Protein AF-A0A4R1R3N2-F1 (afdb_monomer_lite)

Radius of gyration: 17.72 Å; chains: 1; bounding box: 38×40×55 Å

Structure (mmCIF, N/CA/C/O backbone):
data_AF-A0A4R1R3N2-F1
#
_entry.id   AF-A0A4R1R3N2-F1
#
loop_
_atom_site.group_PDB
_atom_site.id
_atom_site.type_symbol
_atom_site.label_atom_id
_atom_site.label_alt_id
_atom_site.label_comp_id
_atom_site.label_asym_id
_atom_site.label_entity_id
_atom_site.label_seq_id
_atom_site.pdbx_PDB_ins_code
_atom_site.Cartn_x
_atom_site.Cartn_y
_atom_site.Cartn_z
_atom_site.occupancy
_atom_site.B_iso_or_equiv
_atom_site.auth_seq_id
_atom_site.auth_comp_id
_atom_site.auth_asym_id
_atom_site.auth_atom_id
_atom_site.pdbx_PDB_model_num
ATOM 1 N N . MET A 1 1 ? -19.702 -20.935 11.448 1.00 34.75 1 MET A N 1
ATOM 2 C CA . MET A 1 1 ? -18.353 -21.229 10.910 1.00 34.75 1 MET A CA 1
ATOM 3 C C . MET A 1 1 ? -17.627 -19.916 10.664 1.00 34.75 1 MET A C 1
ATOM 5 O O . MET A 1 1 ? -18.124 -19.123 9.875 1.00 34.75 1 MET A O 1
ATOM 9 N N . LYS A 1 2 ? -16.495 -19.651 11.333 1.00 41.12 2 LYS A N 1
ATOM 10 C CA . LYS A 1 2 ? -15.592 -18.571 10.901 1.00 41.12 2 LYS A CA 1
ATOM 11 C C . LYS A 1 2 ? -15.016 -19.006 9.553 1.00 41.12 2 LYS A C 1
ATOM 13 O O . LYS A 1 2 ? -14.349 -20.032 9.513 1.00 41.12 2 LYS A O 1
ATOM 18 N N . LYS A 1 3 ? -15.320 -18.297 8.461 1.00 51.56 3 LYS A N 1
ATOM 19 C CA . LYS A 1 3 ? -14.582 -18.491 7.205 1.00 51.56 3 LYS A CA 1
ATOM 20 C C . LYS A 1 3 ? -13.120 -18.181 7.508 1.00 51.56 3 LYS A C 1
ATOM 22 O O . LYS A 1 3 ? -12.823 -17.076 7.964 1.00 51.56 3 LYS A O 1
ATOM 27 N N . GLU A 1 4 ? -12.233 -19.152 7.323 1.00 57.28 4 GLU A N 1
ATOM 28 C CA . GLU A 1 4 ? -10.804 -18.861 7.300 1.00 57.28 4 GLU A CA 1
ATOM 29 C C . GLU A 1 4 ? -10.566 -17.811 6.216 1.00 57.28 4 GLU A C 1
ATOM 31 O O . GLU A 1 4 ? -11.122 -17.899 5.117 1.00 57.28 4 GLU A O 1
ATOM 36 N N . LYS A 1 5 ? -9.829 -16.753 6.562 1.00 67.56 5 LYS A N 1
ATOM 37 C CA . LYS A 1 5 ? -9.511 -15.713 5.590 1.00 67.56 5 LYS A CA 1
ATOM 38 C C . LYS A 1 5 ? -8.612 -16.324 4.524 1.00 67.56 5 LYS A C 1
ATOM 40 O O . LYS A 1 5 ? -7.597 -16.931 4.853 1.00 67.56 5 LYS A O 1
ATOM 45 N N . GLU A 1 6 ? -9.007 -16.151 3.269 1.00 77.31 6 GLU A N 1
ATOM 46 C CA . GLU A 1 6 ? -8.232 -16.572 2.108 1.00 77.31 6 GLU A CA 1
ATOM 47 C C . GLU A 1 6 ? -6.814 -15.990 2.190 1.00 77.31 6 GLU A C 1
ATOM 49 O O . GLU A 1 6 ? -6.638 -14.775 2.328 1.00 77.31 6 GLU A O 1
ATOM 54 N N . ILE A 1 7 ? -5.802 -16.859 2.140 1.00 86.31 7 ILE A N 1
ATOM 55 C CA . ILE A 1 7 ? -4.405 -16.432 2.061 1.00 86.31 7 ILE A CA 1
ATOM 56 C C . ILE A 1 7 ? -4.156 -15.991 0.623 1.00 86.31 7 ILE A C 1
ATOM 58 O O . ILE A 1 7 ? -4.148 -16.812 -0.292 1.00 86.31 7 ILE A O 1
ATOM 62 N N . LEU A 1 8 ? -3.955 -14.691 0.426 1.00 94.75 8 LEU A N 1
ATOM 63 C CA . LEU A 1 8 ? -3.753 -14.139 -0.905 1.00 94.75 8 LEU A CA 1
ATOM 64 C C . LEU A 1 8 ? -2.316 -14.348 -1.388 1.00 94.75 8 LEU A C 1
ATOM 66 O O . LEU A 1 8 ? -1.352 -14.173 -0.639 1.00 94.75 8 LEU A O 1
ATOM 70 N N . THR A 1 9 ? -2.184 -14.677 -2.672 1.00 96.88 9 THR A N 1
ATOM 71 C CA . THR A 1 9 ? -0.910 -14.652 -3.398 1.00 96.88 9 THR A CA 1
ATOM 72 C C . THR A 1 9 ? -0.824 -13.381 -4.249 1.00 96.88 9 THR A C 1
ATOM 74 O O . THR A 1 9 ? -1.864 -12.789 -4.568 1.00 96.88 9 THR A O 1
ATOM 77 N N . PRO A 1 10 ? 0.383 -12.947 -4.658 1.00 97.38 10 PRO A N 1
ATOM 78 C CA . PRO A 1 10 ? 0.527 -11.816 -5.574 1.00 97.38 10 PRO A CA 1
ATOM 79 C C . PRO A 1 10 ? -0.305 -11.976 -6.854 1.00 97.38 10 PRO A C 1
ATOM 81 O O . PRO A 1 10 ? -0.915 -11.019 -7.328 1.00 97.38 10 PRO A O 1
ATOM 84 N N . GLU A 1 11 ? -0.386 -13.193 -7.392 1.00 96.00 11 GLU A N 1
ATOM 85 C CA . GLU A 1 11 ? -1.136 -13.505 -8.606 1.00 96.00 11 GLU A CA 1
ATOM 86 C C . GLU A 1 11 ? -2.640 -13.341 -8.419 1.00 96.00 11 GLU A C 1
ATOM 88 O O . GLU A 1 11 ? -3.281 -12.791 -9.312 1.00 96.00 11 GLU A O 1
ATOM 93 N N . LEU A 1 12 ? -3.196 -13.792 -7.287 1.00 95.81 12 LEU A N 1
ATOM 94 C CA . LEU A 1 12 ? -4.621 -13.635 -6.977 1.00 95.81 12 LEU A CA 1
ATOM 95 C C . LEU A 1 12 ? -5.001 -12.157 -6.868 1.00 95.81 12 LEU A C 1
ATOM 97 O O . LEU A 1 12 ? -6.030 -11.742 -7.407 1.00 95.81 12 LEU A O 1
ATOM 101 N N . ILE A 1 13 ? -4.145 -11.356 -6.224 1.00 96.25 13 ILE A N 1
ATOM 102 C CA . ILE A 1 13 ? -4.367 -9.915 -6.080 1.00 96.25 13 ILE A CA 1
ATOM 103 C C . ILE A 1 13 ? -4.274 -9.229 -7.443 1.00 96.25 13 ILE A C 1
ATOM 105 O O . ILE A 1 13 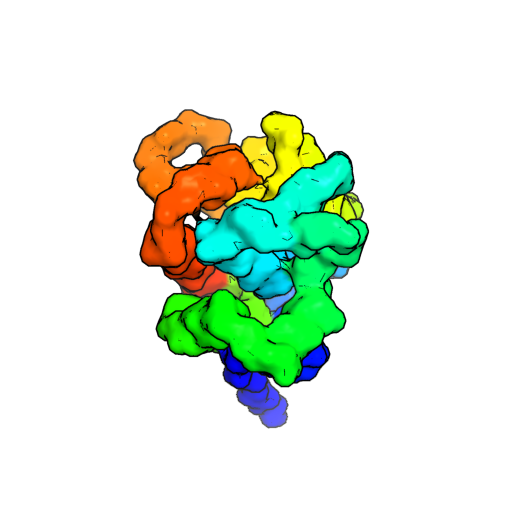? -5.187 -8.497 -7.812 1.00 96.25 13 ILE A O 1
ATOM 109 N N . ILE A 1 14 ? -3.230 -9.496 -8.235 1.00 95.94 14 ILE A N 1
ATOM 110 C CA . ILE A 1 14 ? -3.091 -8.944 -9.595 1.00 95.94 14 ILE A CA 1
ATOM 111 C C . ILE A 1 14 ? -4.289 -9.334 -10.470 1.00 95.94 14 ILE A C 1
ATOM 113 O O . ILE A 1 14 ? -4.825 -8.493 -11.194 1.00 95.94 14 ILE A O 1
ATOM 117 N N . ASP A 1 15 ? -4.771 -10.570 -10.351 1.00 94.38 15 ASP A N 1
ATOM 118 C CA . ASP A 1 15 ? -5.936 -11.061 -11.087 1.00 94.38 15 ASP A CA 1
ATOM 119 C C . ASP A 1 15 ? -7.265 -10.434 -10.637 1.00 94.38 15 ASP A C 1
ATOM 121 O O . ASP A 1 15 ? -8.280 -10.628 -11.305 1.00 94.38 15 ASP A O 1
ATOM 125 N N . GLY A 1 16 ? -7.285 -9.691 -9.525 1.00 92.56 16 GLY A N 1
ATOM 126 C CA . GLY A 1 16 ? -8.521 -9.173 -8.935 1.00 92.56 16 GLY A CA 1
ATOM 127 C C . GLY A 1 16 ? -9.436 -10.288 -8.415 1.00 92.56 16 GLY A C 1
ATOM 128 O O . GLY A 1 16 ? -10.637 -10.084 -8.257 1.00 92.56 16 GLY A O 1
ATOM 129 N N . LYS A 1 17 ? -8.888 -11.485 -8.171 1.00 92.69 17 LYS A N 1
ATOM 130 C CA . LYS A 1 17 ? -9.619 -12.680 -7.728 1.00 92.69 17 LYS A CA 1
ATOM 131 C C . LYS A 1 17 ? -9.607 -12.778 -6.206 1.00 92.69 17 LYS A C 1
ATOM 133 O O . LYS A 1 17 ? -9.077 -13.728 -5.647 1.00 92.69 17 LYS A O 1
ATOM 138 N N . TYR A 1 18 ? -10.152 -11.765 -5.544 1.00 92.38 18 TYR A N 1
ATOM 139 C CA . TYR A 1 18 ? -10.300 -11.721 -4.091 1.00 92.38 18 TYR A CA 1
ATOM 140 C C . TYR A 1 18 ? -11.462 -10.795 -3.711 1.00 92.38 18 TYR A C 1
ATOM 142 O O . TYR A 1 18 ? -11.895 -9.952 -4.497 1.00 92.38 18 TYR A O 1
ATOM 150 N N . SER A 1 19 ? -11.997 -10.947 -2.499 1.00 90.31 19 SER A N 1
ATOM 151 C CA . SER A 1 19 ? -12.952 -9.969 -1.955 1.00 90.31 19 SER A CA 1
ATOM 152 C C . SER A 1 19 ? -12.219 -8.696 -1.541 1.00 90.31 19 SER A C 1
ATOM 154 O O . SER A 1 19 ? -11.136 -8.802 -0.974 1.00 90.31 19 SER A O 1
ATOM 156 N N . SER A 1 20 ? -12.811 -7.512 -1.757 1.00 90.69 20 SER A N 1
ATOM 157 C CA . SER A 1 20 ? -12.169 -6.241 -1.374 1.00 90.69 20 SER A CA 1
ATOM 158 C C . SER A 1 20 ? -11.698 -6.254 0.086 1.00 90.69 20 SER A C 1
ATOM 160 O O . SER A 1 20 ? -12.265 -6.966 0.931 1.00 90.69 20 SER A O 1
ATOM 162 N N . VAL A 1 21 ? -10.645 -5.486 0.377 1.00 93.31 21 VAL A N 1
ATOM 163 C CA . VAL A 1 21 ? -9.994 -5.524 1.691 1.00 93.31 21 VAL A CA 1
ATOM 164 C C . VAL A 1 21 ? -10.962 -5.078 2.784 1.00 93.31 21 VAL A C 1
ATOM 166 O O . VAL A 1 21 ? -11.101 -5.732 3.816 1.00 93.31 21 VAL A O 1
ATOM 169 N N . GLU A 1 22 ? -11.719 -4.024 2.523 1.00 92.62 22 GLU A N 1
ATOM 170 C CA . GLU A 1 22 ? -12.736 -3.466 3.407 1.00 92.62 22 GLU A CA 1
ATOM 171 C C . GLU A 1 22 ? -13.864 -4.474 3.637 1.00 92.62 22 GLU A C 1
ATOM 173 O O . GLU A 1 22 ? -14.201 -4.786 4.779 1.00 92.62 22 GLU A O 1
ATOM 178 N N . LYS A 1 23 ? -14.393 -5.086 2.565 1.00 92.12 23 LYS A N 1
ATOM 179 C CA . LYS A 1 23 ? -15.470 -6.082 2.666 1.00 92.12 23 LYS A CA 1
ATOM 180 C C . LYS A 1 23 ? -15.048 -7.284 3.508 1.00 92.12 23 LYS A C 1
ATOM 182 O O . LYS A 1 23 ? -15.806 -7.734 4.369 1.00 92.12 23 LYS A O 1
ATOM 187 N N . SER A 1 24 ? -13.828 -7.770 3.299 1.00 92.94 24 SER A N 1
ATOM 188 C CA . SER A 1 24 ? -13.237 -8.891 4.042 1.00 92.94 24 SER A CA 1
ATOM 189 C C . SER A 1 24 ? -12.966 -8.575 5.520 1.00 92.94 24 SER A C 1
ATOM 191 O O . SER A 1 24 ? -12.701 -9.483 6.313 1.00 92.94 24 SER A O 1
ATOM 193 N N . ASN A 1 25 ? -13.008 -7.295 5.898 1.00 93.50 25 ASN A N 1
ATOM 194 C CA . ASN A 1 25 ? -12.771 -6.805 7.252 1.00 93.50 25 ASN A CA 1
ATOM 195 C C . ASN A 1 25 ? -13.995 -6.105 7.872 1.00 93.50 25 ASN A C 1
ATOM 197 O O . ASN A 1 25 ? -13.884 -5.598 8.985 1.00 93.50 25 ASN A O 1
ATOM 201 N N . SER A 1 26 ? -15.155 -6.135 7.210 1.00 93.44 26 SER A N 1
ATOM 202 C CA . SER A 1 26 ? -16.391 -5.450 7.624 1.00 93.44 26 SER A CA 1
ATOM 203 C C . SER A 1 26 ? -16.799 -5.715 9.079 1.00 93.44 26 SER A C 1
ATOM 205 O O . SER A 1 26 ? -17.032 -4.764 9.820 1.00 93.44 26 SER A O 1
ATOM 207 N N . ASP A 1 27 ? -16.774 -6.971 9.538 1.00 92.38 27 ASP A N 1
ATOM 208 C CA . ASP A 1 27 ? -17.074 -7.325 10.938 1.00 92.38 27 ASP A CA 1
ATOM 209 C C . ASP A 1 27 ? -16.149 -6.622 11.945 1.00 92.38 27 ASP A C 1
ATOM 211 O O . ASP A 1 27 ? -16.550 -6.269 13.055 1.00 92.38 27 ASP A O 1
ATOM 215 N N . VAL A 1 28 ? -14.871 -6.472 11.588 1.00 92.62 28 VAL A N 1
ATOM 216 C CA . VAL A 1 28 ? -13.869 -5.840 12.451 1.00 92.62 28 VAL A CA 1
ATOM 217 C C . VAL A 1 28 ? -14.022 -4.322 12.406 1.00 92.62 28 VAL A C 1
ATOM 219 O O . VAL A 1 28 ? -14.018 -3.694 13.459 1.00 92.62 28 VAL A O 1
ATOM 222 N N . ILE A 1 29 ? -14.230 -3.751 11.218 1.00 92.75 29 ILE A N 1
ATOM 223 C CA . ILE A 1 29 ? -14.514 -2.323 11.005 1.00 92.75 29 ILE A CA 1
ATOM 224 C C . ILE A 1 29 ? -15.731 -1.891 11.833 1.00 92.75 29 ILE A C 1
ATOM 226 O O . ILE A 1 29 ? -15.671 -0.889 12.543 1.00 92.75 29 ILE A O 1
ATOM 230 N N . GLN A 1 30 ? -16.803 -2.690 11.817 1.00 92.19 30 GLN A N 1
ATOM 231 C CA . GLN A 1 30 ? -18.008 -2.432 12.601 1.00 92.19 30 GLN A CA 1
ATOM 232 C C . GLN A 1 30 ? -17.723 -2.450 14.109 1.00 92.19 30 GLN A C 1
ATOM 234 O O . GLN A 1 30 ? -18.165 -1.555 14.823 1.00 92.19 30 GLN A O 1
ATOM 239 N N . LYS A 1 31 ? -16.954 -3.431 14.605 1.00 91.25 31 LYS A N 1
ATOM 240 C CA . LYS A 1 31 ? -16.573 -3.515 16.030 1.00 91.25 31 LYS A CA 1
ATOM 241 C C . LYS A 1 31 ? -15.703 -2.354 16.498 1.00 91.25 31 LYS A C 1
ATOM 243 O O . LYS A 1 31 ? -15.752 -2.010 17.673 1.00 91.25 31 LYS A O 1
ATOM 248 N N . LEU A 1 32 ? -14.887 -1.804 15.603 1.00 89.06 32 LEU A N 1
ATOM 249 C CA . LEU A 1 32 ? -14.038 -0.647 15.879 1.00 89.06 32 LEU A CA 1
ATOM 250 C C . LEU A 1 32 ? -14.794 0.682 15.765 1.00 89.06 32 LEU A C 1
ATOM 252 O O . LEU A 1 32 ? -14.260 1.712 16.174 1.00 89.06 32 LEU A O 1
ATOM 256 N N . GLU A 1 33 ? -16.028 0.656 15.248 1.00 90.00 33 GLU A N 1
ATOM 257 C CA . GLU A 1 33 ? -16.865 1.836 15.006 1.00 90.00 33 GLU A CA 1
ATOM 258 C C . GLU A 1 33 ? -16.173 2.851 14.082 1.00 90.00 33 GLU A C 1
ATOM 260 O O . GLU A 1 33 ? -16.244 4.060 14.280 1.00 90.00 33 GLU A O 1
ATOM 265 N N . TRP A 1 34 ? -15.482 2.356 13.052 1.00 88.69 34 TRP A N 1
ATOM 266 C CA . TRP A 1 34 ? -14.760 3.183 12.074 1.00 88.69 34 TRP A CA 1
ATOM 267 C C . TRP A 1 34 ? -15.664 3.893 11.051 1.00 88.69 34 TRP A C 1
ATOM 269 O O . TRP A 1 34 ? -15.173 4.601 10.174 1.00 88.69 34 TRP A O 1
ATOM 279 N N . GLY A 1 35 ? -16.983 3.745 11.187 1.00 82.94 35 GLY A N 1
ATOM 280 C CA . GLY A 1 35 ? -17.973 4.354 10.304 1.00 82.94 35 GLY A CA 1
ATOM 281 C C . GLY A 1 35 ? -18.052 3.691 8.926 1.00 82.94 35 GLY A C 1
ATOM 282 O O . GLY A 1 35 ? -17.558 2.585 8.712 1.00 82.94 35 GLY A O 1
ATOM 283 N N . GLU A 1 36 ? -18.717 4.374 7.993 1.00 84.19 36 GLU A N 1
ATOM 284 C CA . GLU A 1 36 ? -18.961 3.885 6.625 1.00 84.19 36 GLU A CA 1
ATOM 285 C C . GLU A 1 36 ? -17.815 4.209 5.654 1.00 84.19 36 GLU A C 1
ATOM 287 O O . GLU A 1 36 ? -17.720 3.623 4.576 1.00 84.19 36 GLU A O 1
ATOM 292 N N . HIS A 1 37 ? -16.927 5.129 6.034 1.00 88.94 37 HIS A N 1
ATOM 293 C CA . HIS A 1 37 ? -15.837 5.602 5.189 1.00 88.94 37 HIS A CA 1
ATOM 294 C C . HIS A 1 37 ? -14.515 4.988 5.647 1.00 88.94 37 HIS A C 1
ATOM 296 O O . HIS A 1 37 ? -13.885 5.434 6.606 1.00 88.94 37 HIS A O 1
ATOM 302 N N . THR A 1 38 ? -14.113 3.934 4.942 1.00 91.38 38 THR A N 1
ATOM 303 C CA . THR A 1 38 ? -12.814 3.277 5.098 1.00 91.38 38 THR A CA 1
ATOM 304 C C . THR A 1 38 ? -12.153 3.126 3.738 1.00 91.38 38 THR A C 1
ATOM 306 O O . THR A 1 38 ? -12.833 3.160 2.712 1.00 91.38 38 THR A O 1
ATOM 309 N N . ASP A 1 39 ? -10.835 2.977 3.729 1.00 91.75 39 ASP A N 1
ATOM 310 C CA . ASP A 1 39 ? -10.071 2.748 2.506 1.00 91.75 39 ASP A CA 1
ATOM 311 C C . ASP A 1 39 ? -8.914 1.774 2.756 1.00 91.75 39 ASP A C 1
ATOM 313 O O . ASP A 1 39 ? -8.515 1.517 3.901 1.00 91.75 39 ASP A O 1
ATOM 317 N N . VAL A 1 40 ? -8.357 1.239 1.672 1.00 92.75 40 VAL A N 1
ATOM 318 C CA . VAL A 1 40 ? -7.105 0.488 1.710 1.00 92.75 40 VAL A CA 1
ATOM 319 C C . VAL A 1 40 ? -5.948 1.450 1.948 1.00 92.75 40 VAL A C 1
ATOM 321 O O . VAL A 1 40 ? -5.758 2.439 1.234 1.00 92.75 40 VAL A O 1
ATOM 324 N N . LEU A 1 41 ? -5.136 1.122 2.946 1.00 91.19 41 LEU A N 1
ATOM 325 C CA . LEU A 1 41 ? -4.003 1.935 3.349 1.00 91.19 41 LEU A CA 1
ATOM 326 C C . LEU A 1 41 ? -2.899 1.936 2.279 1.00 91.19 41 LEU A C 1
ATOM 328 O O . LEU A 1 41 ? -2.513 3.008 1.829 1.00 91.19 41 LEU A O 1
ATOM 332 N N . TYR A 1 42 ? -2.444 0.757 1.840 1.00 93.25 42 TYR A N 1
ATOM 333 C CA . TYR A 1 42 ? -1.457 0.593 0.766 1.00 93.25 42 TYR A CA 1
ATOM 334 C C . TYR A 1 42 ? -2.054 -0.170 -0.421 1.00 93.25 42 TYR A C 1
ATOM 336 O O . TYR A 1 42 ? -2.486 -1.314 -0.272 1.00 93.25 42 TYR A O 1
ATOM 344 N N . SER A 1 43 ? -2.043 0.419 -1.620 1.00 93.56 43 SER A N 1
ATOM 345 C CA . SER A 1 43 ? -2.555 -0.218 -2.846 1.00 93.56 43 SER A CA 1
ATOM 346 C C . SER A 1 43 ? -1.555 -1.208 -3.451 1.00 93.56 43 SER A C 1
ATOM 348 O O . SER A 1 43 ? -0.475 -0.816 -3.892 1.00 93.56 43 SER A O 1
ATOM 350 N N . PHE A 1 44 ? -1.929 -2.488 -3.565 1.00 96.25 44 PHE A N 1
ATOM 351 C CA . PHE A 1 44 ? -1.042 -3.512 -4.132 1.00 96.25 44 PHE A CA 1
ATOM 352 C C . PHE A 1 44 ? -0.639 -3.198 -5.579 1.00 96.25 44 PHE A C 1
ATOM 354 O O . PHE A 1 44 ? 0.528 -3.324 -5.938 1.00 96.25 44 PHE A O 1
ATOM 361 N N . CYS A 1 45 ? -1.580 -2.727 -6.407 1.00 94.81 45 CYS A N 1
ATOM 362 C CA . CYS A 1 45 ? -1.297 -2.385 -7.802 1.00 94.81 45 CYS A CA 1
ATOM 363 C C . CYS A 1 45 ? -0.317 -1.209 -7.928 1.00 94.81 45 CYS A C 1
ATOM 365 O O . CYS A 1 45 ? 0.562 -1.254 -8.789 1.00 94.81 45 CYS A O 1
ATOM 367 N N . ASN A 1 46 ? -0.436 -0.180 -7.078 1.00 93.88 46 ASN A N 1
ATOM 368 C CA . ASN A 1 46 ? 0.507 0.944 -7.086 1.00 93.88 46 ASN A CA 1
ATOM 369 C C . ASN A 1 46 ? 1.893 0.507 -6.616 1.00 93.88 46 ASN A C 1
ATOM 371 O O . ASN A 1 46 ? 2.881 0.884 -7.241 1.00 93.88 46 ASN A O 1
ATOM 375 N N . ILE A 1 47 ? 1.968 -0.328 -5.573 1.00 96.12 47 ILE A N 1
ATOM 376 C CA . ILE A 1 47 ? 3.229 -0.912 -5.109 1.00 96.12 47 ILE A CA 1
ATOM 377 C C . ILE A 1 47 ? 3.881 -1.696 -6.259 1.00 96.12 47 ILE A C 1
ATOM 379 O O . ILE A 1 47 ? 4.965 -1.329 -6.696 1.00 96.12 47 ILE A O 1
ATOM 383 N N . ILE A 1 48 ? 3.203 -2.661 -6.886 1.00 96.94 48 ILE A N 1
ATOM 384 C CA . ILE A 1 48 ? 3.790 -3.404 -8.019 1.00 96.94 48 ILE A CA 1
ATOM 385 C C . ILE A 1 48 ? 4.219 -2.481 -9.171 1.00 96.94 48 ILE A C 1
ATOM 387 O O . ILE A 1 48 ? 5.316 -2.645 -9.706 1.00 96.94 48 ILE A O 1
ATOM 391 N N . ALA A 1 49 ? 3.407 -1.487 -9.538 1.00 95.19 49 ALA A N 1
ATOM 392 C CA . ALA A 1 49 ? 3.761 -0.539 -10.593 1.00 95.19 49 ALA A CA 1
ATOM 393 C C . ALA A 1 49 ? 5.023 0.278 -10.262 1.00 95.19 49 ALA A C 1
ATOM 395 O O . ALA A 1 49 ? 5.845 0.506 -11.151 1.00 95.19 49 ALA A O 1
ATOM 396 N N . LEU A 1 50 ? 5.204 0.687 -9.002 1.00 95.38 50 LEU A N 1
ATOM 397 C CA . LEU A 1 50 ? 6.420 1.360 -8.542 1.00 95.38 50 LEU A CA 1
ATOM 398 C C . LEU A 1 50 ? 7.633 0.439 -8.654 1.00 95.38 50 LEU A C 1
ATOM 400 O O . LEU A 1 50 ? 8.646 0.852 -9.207 1.00 95.38 50 LEU A O 1
ATOM 404 N N . GLY A 1 51 ? 7.521 -0.818 -8.219 1.00 96.44 51 GLY A N 1
ATOM 405 C CA . GLY A 1 51 ? 8.602 -1.796 -8.361 1.00 96.44 51 GLY A CA 1
ATOM 406 C C . GLY A 1 51 ? 9.023 -1.991 -9.819 1.00 96.44 51 GLY A C 1
ATOM 407 O O . GLY A 1 51 ? 10.214 -1.975 -10.124 1.00 96.44 51 GLY A O 1
ATOM 408 N N . LEU A 1 52 ? 8.053 -2.092 -10.735 1.00 96.25 52 LEU A N 1
ATOM 409 C CA . LEU A 1 52 ? 8.307 -2.198 -12.176 1.00 96.25 52 LEU A CA 1
ATOM 410 C C . LEU A 1 52 ? 9.008 -0.951 -12.724 1.00 96.25 52 LEU A C 1
ATOM 412 O O . LEU A 1 52 ? 9.964 -1.066 -13.491 1.00 96.25 52 LEU A O 1
ATOM 416 N N . TYR A 1 53 ? 8.566 0.238 -12.305 1.00 95.06 53 TYR A N 1
ATOM 417 C CA . TYR A 1 53 ? 9.217 1.495 -12.665 1.00 95.06 53 TYR A CA 1
ATOM 418 C C . TYR A 1 53 ? 10.679 1.528 -12.202 1.00 95.06 53 TYR A C 1
ATOM 420 O O . TYR A 1 53 ? 11.546 1.886 -12.993 1.00 95.06 53 TYR A O 1
ATOM 428 N N . ILE A 1 54 ? 10.972 1.115 -10.963 1.00 95.12 54 ILE A N 1
ATOM 429 C CA . ILE A 1 54 ? 12.343 1.089 -10.428 1.00 95.12 54 ILE A CA 1
ATOM 430 C C . ILE A 1 54 ? 13.224 0.079 -11.166 1.00 95.12 54 ILE A C 1
ATOM 432 O O . ILE A 1 54 ? 14.365 0.405 -11.492 1.00 95.12 54 ILE A O 1
ATOM 436 N N . GLN A 1 55 ? 12.704 -1.111 -11.479 1.00 95.12 55 GLN A N 1
ATOM 437 C CA . GLN A 1 55 ? 13.450 -2.139 -12.212 1.00 95.12 55 GLN A CA 1
ATOM 438 C C . GLN A 1 55 ? 13.771 -1.734 -13.655 1.00 95.12 55 GLN A C 1
ATOM 440 O O . GLN A 1 55 ? 14.849 -2.046 -14.155 1.00 95.12 55 GLN A O 1
ATOM 445 N N . GLU A 1 56 ? 12.849 -1.048 -14.337 1.00 93.31 56 GLU A N 1
ATOM 446 C CA . GLU A 1 56 ? 12.969 -0.741 -15.764 1.00 93.31 56 GLU A CA 1
ATOM 447 C C . GLU A 1 56 ? 12.631 0.733 -16.074 1.00 93.31 56 GLU A C 1
ATOM 449 O O . GLU A 1 56 ? 11.779 1.025 -16.918 1.00 93.31 56 GLU A O 1
ATOM 454 N N . LYS A 1 57 ? 13.325 1.696 -15.445 1.00 91.12 57 LYS A N 1
ATOM 455 C CA . LYS A 1 57 ? 13.081 3.155 -15.621 1.00 91.12 57 LYS A CA 1
ATOM 456 C C . LYS A 1 57 ? 13.077 3.632 -17.085 1.00 91.12 57 LYS A C 1
ATOM 458 O O . LYS A 1 57 ? 12.452 4.638 -17.426 1.00 91.12 57 LYS A O 1
ATOM 463 N N . ASN A 1 58 ? 13.758 2.910 -17.974 1.00 91.50 58 ASN A N 1
ATOM 464 C CA . ASN A 1 58 ? 13.797 3.213 -19.408 1.00 91.50 58 ASN A CA 1
ATOM 465 C C . ASN A 1 58 ? 12.529 2.781 -20.156 1.00 91.50 58 ASN A C 1
ATOM 467 O O . ASN A 1 58 ? 12.207 3.358 -21.187 1.00 91.50 58 ASN A O 1
ATOM 471 N N . LYS A 1 59 ? 11.797 1.787 -19.653 1.00 91.94 59 LYS A N 1
ATOM 472 C CA . LYS A 1 59 ? 10.572 1.260 -20.269 1.00 91.94 59 LYS A CA 1
ATOM 473 C C . LYS A 1 59 ? 9.334 2.038 -19.845 1.00 91.94 59 LYS A C 1
ATOM 475 O O . LYS A 1 59 ? 8.372 2.133 -20.605 1.00 91.94 59 LYS A O 1
ATOM 480 N N . TYR A 1 60 ? 9.369 2.618 -18.652 1.00 92.81 60 TYR A N 1
ATOM 481 C CA . TYR A 1 60 ? 8.257 3.356 -18.072 1.00 92.81 60 TYR A CA 1
ATOM 482 C C . TYR A 1 60 ? 8.542 4.858 -18.014 1.00 92.81 60 TYR A C 1
ATOM 484 O O . TYR A 1 60 ? 9.686 5.306 -18.046 1.00 92.81 60 TYR A O 1
ATOM 492 N N . GLU A 1 61 ? 7.484 5.651 -17.940 1.00 91.19 61 GLU A N 1
ATOM 493 C CA . GLU A 1 61 ? 7.546 7.088 -17.698 1.00 91.19 61 GLU A CA 1
ATOM 494 C C . GLU A 1 61 ? 6.467 7.512 -16.706 1.00 91.19 61 GLU A C 1
ATOM 496 O O . GLU A 1 61 ? 5.463 6.823 -16.507 1.00 91.19 61 GLU A O 1
ATOM 501 N N . ILE A 1 62 ? 6.672 8.686 -16.118 1.00 87.12 62 ILE A N 1
ATOM 502 C CA . ILE A 1 62 ? 5.658 9.377 -15.335 1.00 87.12 62 ILE A CA 1
ATOM 503 C C . ILE A 1 62 ? 4.893 10.290 -16.290 1.00 87.12 62 ILE A C 1
ATOM 505 O O . ILE A 1 62 ? 5.458 11.232 -16.845 1.00 87.12 62 ILE A O 1
ATOM 509 N N . GLY A 1 63 ? 3.614 9.991 -16.512 1.00 81.50 63 GLY A N 1
ATOM 510 C CA . GLY A 1 63 ? 2.775 10.774 -17.409 1.00 81.50 63 GLY A CA 1
ATOM 511 C C . GLY A 1 63 ? 2.512 12.200 -16.924 1.00 81.50 63 GLY A C 1
ATOM 512 O O . GLY A 1 63 ? 2.870 12.582 -15.813 1.00 81.50 63 GLY A O 1
ATOM 513 N N . ASN A 1 64 ? 1.842 13.011 -17.748 1.00 78.12 64 ASN A N 1
ATOM 514 C CA . ASN A 1 64 ? 1.417 14.364 -17.344 1.00 78.12 64 ASN A CA 1
ATOM 515 C C . ASN A 1 64 ? 0.387 14.330 -16.207 1.00 78.12 64 ASN A C 1
ATOM 517 O O . ASN A 1 64 ? 0.371 15.215 -15.361 1.00 78.12 64 ASN A O 1
ATOM 521 N N . ASP A 1 65 ? -0.411 13.264 -16.161 1.00 74.50 65 ASP A N 1
ATOM 522 C CA . ASP A 1 65 ? -1.284 12.882 -15.047 1.00 74.50 65 ASP A CA 1
ATOM 523 C C . ASP A 1 65 ? -0.515 12.311 -13.844 1.00 74.50 65 ASP A C 1
ATOM 525 O O . ASP A 1 65 ? -1.122 11.852 -12.880 1.00 74.50 65 ASP A O 1
ATOM 529 N N . LYS A 1 66 ? 0.821 12.338 -13.916 1.00 75.44 66 LYS A N 1
ATOM 530 C CA . LYS A 1 66 ? 1.780 11.911 -12.901 1.00 75.44 66 LYS A CA 1
ATOM 531 C C . LYS A 1 66 ? 1.604 10.469 -12.457 1.00 75.44 66 LYS A C 1
ATOM 533 O O . LYS A 1 66 ? 2.007 10.142 -11.348 1.00 75.44 66 LYS A O 1
ATOM 538 N N . ARG A 1 67 ? 1.069 9.617 -13.336 1.00 83.94 67 ARG A N 1
ATOM 539 C CA . ARG A 1 67 ? 0.927 8.168 -13.148 1.00 83.94 67 ARG A CA 1
ATOM 540 C C . ARG A 1 67 ? 1.993 7.420 -13.938 1.00 83.94 67 ARG A C 1
ATOM 542 O O . ARG A 1 67 ? 2.352 7.830 -15.044 1.00 83.94 67 ARG A O 1
ATOM 549 N N . ILE A 1 68 ? 2.462 6.300 -13.393 1.00 89.44 68 ILE A N 1
ATOM 550 C CA . ILE A 1 68 ? 3.380 5.403 -14.098 1.00 89.44 68 ILE A CA 1
ATOM 551 C C . ILE A 1 68 ? 2.652 4.784 -15.291 1.00 89.44 68 ILE A C 1
ATOM 553 O O . ILE A 1 68 ? 1.562 4.218 -15.153 1.00 89.44 68 ILE A O 1
ATOM 557 N N . ARG A 1 69 ? 3.272 4.865 -16.465 1.00 90.75 69 ARG A N 1
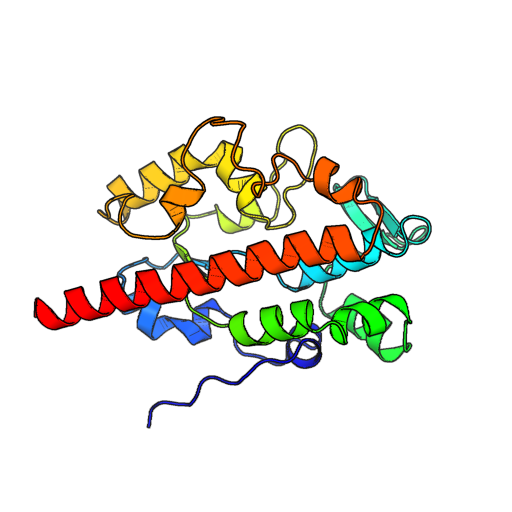ATOM 558 C CA . ARG A 1 69 ? 2.790 4.268 -17.712 1.00 90.75 69 ARG A CA 1
ATOM 559 C C . ARG A 1 69 ? 3.951 3.737 -18.539 1.00 90.75 69 ARG A C 1
ATOM 561 O O . ARG A 1 69 ? 5.100 4.118 -18.334 1.00 90.75 69 ARG A O 1
ATOM 568 N N . LEU A 1 70 ? 3.649 2.846 -19.473 1.00 89.06 70 LEU A N 1
ATOM 569 C CA . LEU A 1 70 ? 4.624 2.371 -20.453 1.00 89.06 70 LEU A CA 1
ATOM 570 C C . LEU A 1 70 ? 4.992 3.517 -21.412 1.00 89.06 70 LEU A C 1
ATOM 572 O O . LEU A 1 70 ? 4.101 4.207 -21.904 1.00 89.06 70 LEU A O 1
ATOM 576 N N . ARG A 1 71 ? 6.279 3.717 -21.715 1.00 87.69 71 ARG A N 1
ATOM 577 C CA . ARG A 1 71 ? 6.700 4.730 -22.698 1.00 87.69 71 ARG A CA 1
ATOM 578 C C . ARG A 1 71 ? 6.066 4.464 -24.057 1.00 87.69 71 ARG A C 1
ATOM 580 O O . ARG A 1 71 ? 5.958 3.323 -24.496 1.00 87.69 71 ARG A O 1
ATOM 587 N N . GLY A 1 72 ? 5.621 5.531 -24.716 1.00 82.81 72 GLY A N 1
ATOM 588 C CA . GLY A 1 72 ? 4.896 5.431 -25.987 1.00 82.81 72 GLY A CA 1
ATOM 589 C C . GLY A 1 72 ? 3.450 4.936 -25.856 1.00 82.81 72 GLY A C 1
ATOM 590 O O . GLY A 1 72 ? 2.760 4.809 -26.864 1.00 82.81 72 GLY A O 1
ATOM 591 N N . ASN A 1 73 ? 2.951 4.699 -24.637 1.00 81.50 73 ASN A N 1
ATOM 592 C CA . ASN A 1 73 ? 1.571 4.305 -24.379 1.00 81.50 73 ASN A CA 1
ATOM 593 C C . ASN A 1 73 ? 0.963 5.155 -23.250 1.00 81.50 73 ASN A C 1
ATOM 595 O O . ASN A 1 73 ? 1.580 5.422 -22.226 1.00 81.50 73 ASN A O 1
ATOM 599 N N . ARG A 1 74 ? -0.292 5.583 -23.413 1.00 76.69 74 ARG A N 1
ATOM 600 C CA . ARG A 1 74 ? -0.997 6.380 -22.394 1.00 76.69 74 ARG A CA 1
ATOM 601 C C . ARG A 1 74 ? -1.634 5.534 -21.282 1.00 76.69 74 ARG A C 1
ATOM 603 O O . ARG A 1 74 ? -2.174 6.100 -20.339 1.00 76.69 74 ARG A O 1
ATOM 610 N N . LYS A 1 75 ? -1.594 4.201 -21.378 1.00 82.19 75 LYS A N 1
ATOM 611 C CA . LYS A 1 75 ? -2.208 3.286 -20.402 1.00 82.19 75 LYS A CA 1
ATOM 612 C C . LYS A 1 75 ? -1.482 3.303 -19.050 1.00 82.19 75 LYS A C 1
ATOM 614 O O . LYS A 1 75 ? -0.279 3.063 -18.981 1.00 82.19 75 LYS A O 1
ATOM 619 N N . TRP A 1 76 ? -2.241 3.505 -17.974 1.00 86.88 76 TRP A N 1
ATOM 620 C CA . TRP A 1 76 ? -1.743 3.485 -16.594 1.00 86.88 76 TRP A CA 1
ATOM 621 C C . TRP A 1 76 ? -1.310 2.093 -16.151 1.00 86.88 76 TRP A C 1
ATOM 623 O O . TRP A 1 76 ? -2.088 1.147 -16.239 1.00 86.88 76 TRP A O 1
ATOM 633 N N . LEU A 1 77 ? -0.102 1.962 -15.614 1.00 90.75 77 LEU A N 1
ATOM 634 C CA . LEU A 1 77 ? 0.457 0.664 -15.248 1.00 90.75 77 LEU A CA 1
ATOM 635 C C . LEU A 1 77 ? -0.277 0.012 -14.068 1.00 90.75 77 LEU A C 1
ATOM 637 O O . LEU A 1 77 ? -0.564 -1.180 -14.117 1.00 90.75 77 LEU A O 1
ATOM 641 N N . ALA A 1 78 ? -0.620 0.799 -13.043 1.00 91.25 78 ALA A N 1
ATOM 642 C CA . ALA A 1 78 ? -1.207 0.342 -11.780 1.00 91.25 78 ALA A CA 1
ATOM 643 C C . ALA A 1 78 ? -2.698 -0.039 -11.892 1.00 91.25 78 ALA A C 1
ATOM 645 O O . ALA A 1 78 ? -3.547 0.452 -11.153 1.00 91.25 78 ALA A O 1
ATOM 646 N N . THR A 1 79 ? -3.038 -0.912 -12.837 1.00 91.88 79 THR A N 1
ATOM 647 C CA . THR A 1 79 ? -4.382 -1.478 -12.993 1.00 91.88 79 THR A CA 1
ATOM 648 C C . THR A 1 79 ? -4.288 -2.993 -13.074 1.00 91.88 79 THR A C 1
ATOM 650 O O . THR A 1 79 ? -3.349 -3.515 -13.676 1.00 91.88 79 THR A O 1
ATOM 653 N N . HIS A 1 80 ? -5.286 -3.700 -12.535 1.00 94.06 80 HIS A N 1
ATOM 654 C CA . HIS A 1 80 ? -5.372 -5.160 -12.647 1.00 94.06 80 HIS A CA 1
ATOM 655 C C . HIS A 1 80 ? -5.179 -5.626 -14.091 1.00 94.06 80 HIS A C 1
ATOM 657 O O . HIS A 1 80 ? -4.323 -6.460 -14.353 1.00 94.06 80 HIS A O 1
ATOM 663 N N . LYS A 1 81 ? -5.885 -5.005 -15.045 1.00 93.50 81 LYS A N 1
ATOM 664 C CA . LYS A 1 81 ? -5.786 -5.337 -16.472 1.00 93.50 81 LYS A CA 1
ATOM 665 C C . LYS A 1 81 ? -4.347 -5.295 -16.995 1.00 93.50 81 LYS A C 1
ATOM 667 O O . LYS A 1 81 ? -3.892 -6.258 -17.601 1.00 93.50 81 LYS A O 1
ATOM 672 N N . ASN A 1 82 ? -3.628 -4.195 -16.775 1.00 93.06 82 ASN A N 1
ATOM 673 C CA . ASN A 1 82 ? -2.297 -4.038 -17.364 1.00 93.06 82 ASN A CA 1
ATOM 674 C C . ASN A 1 82 ? -1.240 -4.890 -16.641 1.00 93.06 82 ASN A C 1
ATOM 676 O O . ASN A 1 82 ? -0.342 -5.419 -17.290 1.00 93.06 82 ASN A O 1
ATOM 680 N N . LEU A 1 83 ? -1.367 -5.093 -15.324 1.00 94.94 83 LEU A N 1
ATOM 681 C CA . LEU A 1 83 ? -0.499 -6.019 -14.588 1.00 94.94 83 LEU A CA 1
ATOM 682 C C . LEU A 1 83 ? -0.758 -7.485 -14.983 1.00 94.94 83 LEU A C 1
ATOM 684 O O . LEU A 1 83 ? 0.186 -8.262 -15.114 1.00 94.94 83 LEU A O 1
ATOM 688 N N . GLN A 1 84 ? -2.016 -7.860 -15.235 1.00 94.62 84 GLN A N 1
ATOM 689 C CA . GLN A 1 84 ? -2.377 -9.172 -15.780 1.00 94.62 84 GLN A CA 1
ATOM 690 C C . GLN A 1 84 ? -1.782 -9.385 -17.171 1.00 94.62 84 GLN A C 1
ATOM 692 O O . GLN A 1 84 ? -1.210 -10.442 -17.412 1.00 94.62 84 GLN A O 1
ATOM 697 N N . GLU A 1 85 ? -1.874 -8.393 -18.065 1.00 92.94 85 GLU A N 1
ATOM 698 C CA . GLU A 1 85 ? -1.254 -8.453 -19.396 1.00 92.94 85 GLU A CA 1
ATOM 699 C C . GLU A 1 85 ? 0.255 -8.736 -19.277 1.00 92.94 85 GLU A C 1
ATOM 701 O O . GLU A 1 85 ? 0.738 -9.698 -19.870 1.00 92.94 85 GLU A O 1
ATOM 706 N N . LEU A 1 86 ? 0.992 -7.986 -18.447 1.00 92.06 86 LEU A N 1
ATOM 707 C CA . LEU A 1 86 ? 2.427 -8.230 -18.224 1.00 92.06 86 LEU A CA 1
ATOM 708 C C . LEU A 1 86 ? 2.715 -9.643 -17.699 1.00 92.06 86 LEU A C 1
ATOM 710 O O . LEU A 1 86 ? 3.653 -10.294 -18.163 1.00 92.06 86 LEU A O 1
ATOM 714 N N . LYS A 1 87 ? 1.893 -10.142 -16.768 1.00 93.12 87 LYS A N 1
ATOM 715 C CA . LYS A 1 87 ? 2.010 -11.511 -16.254 1.00 93.12 87 LYS A CA 1
ATOM 716 C C . LYS A 1 87 ? 1.784 -12.550 -17.359 1.00 93.12 87 LYS A C 1
ATOM 718 O O . LYS A 1 87 ? 2.562 -13.490 -17.472 1.00 93.12 87 LYS A O 1
ATOM 723 N N . LEU A 1 88 ? 0.747 -12.378 -18.181 1.00 91.50 88 LEU A N 1
ATOM 724 C CA . LEU A 1 88 ? 0.401 -13.290 -19.280 1.00 91.50 88 LEU A CA 1
ATOM 725 C C . LEU A 1 88 ? 1.495 -13.349 -20.352 1.00 91.50 88 LEU A C 1
ATOM 727 O O . LEU A 1 88 ? 1.775 -14.421 -20.882 1.00 91.50 88 LEU A O 1
ATOM 731 N N . TYR A 1 89 ? 2.147 -12.220 -20.632 1.00 91.44 89 TYR A N 1
ATOM 732 C CA . TYR A 1 89 ? 3.282 -12.157 -21.555 1.00 91.44 89 TYR A CA 1
ATOM 733 C C . TYR A 1 89 ? 4.607 -12.643 -20.947 1.00 91.44 89 TYR A C 1
ATOM 735 O O . TYR A 1 89 ? 5.642 -12.546 -21.605 1.00 91.44 89 TYR A O 1
ATOM 743 N N . ASN A 1 90 ? 4.594 -13.197 -19.727 1.00 86.69 90 ASN A N 1
ATOM 744 C CA . ASN A 1 90 ? 5.785 -13.652 -19.004 1.00 86.69 90 ASN A CA 1
ATOM 745 C C . ASN A 1 90 ? 6.871 -12.571 -18.910 1.00 86.69 90 ASN A C 1
ATOM 747 O O . ASN A 1 90 ? 8.065 -12.852 -19.061 1.00 86.69 90 ASN A O 1
ATOM 751 N N . ASP A 1 91 ? 6.458 -11.326 -18.667 1.00 93.19 91 ASP A N 1
ATOM 752 C CA . ASP A 1 91 ? 7.391 -10.231 -18.464 1.00 93.19 91 ASP A CA 1
ATOM 753 C C . ASP A 1 91 ? 8.339 -10.553 -17.291 1.00 93.19 91 ASP A C 1
ATOM 755 O O . ASP A 1 91 ? 7.924 -10.970 -16.205 1.00 93.19 91 ASP A O 1
ATOM 759 N N . LYS A 1 92 ? 9.650 -10.424 -17.522 1.00 94.38 92 LYS A N 1
ATOM 760 C CA . LYS A 1 92 ? 10.654 -10.834 -16.532 1.00 94.38 92 LYS A CA 1
ATOM 761 C C . LYS A 1 92 ? 10.611 -9.959 -15.280 1.00 94.38 92 LYS A C 1
ATOM 763 O O . LYS A 1 92 ? 10.806 -10.486 -14.188 1.00 94.38 92 LYS A O 1
ATOM 768 N N . ALA A 1 93 ? 10.343 -8.662 -15.425 1.00 94.19 93 ALA A N 1
ATOM 769 C CA . ALA A 1 93 ? 10.344 -7.711 -14.320 1.00 94.19 93 ALA A CA 1
ATOM 770 C C . ALA A 1 93 ? 9.192 -8.008 -13.350 1.00 94.19 93 ALA A C 1
ATOM 772 O O . ALA A 1 93 ? 9.408 -8.177 -12.146 1.00 94.19 93 ALA A O 1
ATOM 773 N N . ILE A 1 94 ? 7.976 -8.213 -13.878 1.00 95.06 94 ILE A N 1
ATOM 774 C CA . ILE A 1 94 ? 6.834 -8.570 -13.023 1.00 95.06 94 ILE A CA 1
ATOM 775 C C . ILE A 1 94 ? 7.044 -9.925 -12.351 1.00 95.06 94 ILE A C 1
ATOM 777 O O . ILE A 1 94 ? 6.736 -10.053 -11.170 1.00 95.06 94 ILE A O 1
ATOM 781 N N . LYS A 1 95 ? 7.630 -10.906 -13.055 1.00 95.94 95 LYS A N 1
ATOM 782 C CA . LYS A 1 95 ? 7.935 -12.219 -12.482 1.00 95.94 95 LYS A CA 1
ATOM 783 C C . LYS A 1 95 ? 8.902 -12.110 -11.302 1.00 95.94 95 LYS A C 1
ATOM 785 O O . LYS A 1 95 ? 8.615 -12.638 -10.236 1.00 95.94 95 LYS A O 1
ATOM 790 N N . VAL A 1 96 ? 10.001 -11.370 -11.462 1.00 96.44 96 VAL A N 1
ATOM 791 C CA . VAL A 1 96 ? 10.973 -11.131 -10.383 1.00 96.44 96 VAL A CA 1
ATOM 792 C C . VAL A 1 96 ? 10.309 -10.474 -9.167 1.00 96.44 96 VAL A C 1
ATOM 794 O O . VAL A 1 96 ? 10.593 -10.867 -8.036 1.00 96.44 96 VAL A O 1
ATOM 797 N N . LEU A 1 97 ? 9.405 -9.509 -9.374 1.00 96.31 97 LEU A N 1
ATOM 798 C CA . LEU A 1 97 ? 8.669 -8.878 -8.272 1.00 96.31 97 LEU A CA 1
ATOM 799 C C . LEU A 1 97 ? 7.746 -9.860 -7.558 1.00 96.31 97 LEU A C 1
ATOM 801 O O . LEU A 1 97 ? 7.851 -10.001 -6.346 1.00 96.31 97 LEU A O 1
ATOM 805 N N . ILE A 1 98 ? 6.849 -10.539 -8.277 1.00 96.25 98 ILE A N 1
ATOM 806 C CA . ILE A 1 98 ? 5.871 -11.436 -7.641 1.00 96.25 98 ILE A CA 1
ATOM 807 C C . ILE A 1 98 ? 6.539 -12.658 -7.002 1.00 96.25 98 ILE A C 1
ATOM 809 O O . ILE A 1 98 ? 6.028 -13.182 -6.014 1.00 96.25 98 ILE A O 1
ATOM 813 N N . ASP A 1 99 ? 7.703 -13.076 -7.511 1.00 96.69 99 ASP A N 1
ATOM 814 C CA . ASP A 1 99 ? 8.477 -14.167 -6.930 1.00 96.69 99 ASP A CA 1
ATOM 815 C C . ASP A 1 99 ? 9.262 -13.760 -5.676 1.00 96.69 99 ASP A C 1
ATOM 817 O O . ASP A 1 99 ? 9.610 -14.644 -4.883 1.00 96.69 99 ASP A O 1
ATOM 821 N N . SER A 1 100 ? 9.480 -12.458 -5.452 1.00 97.69 100 SER A N 1
ATOM 822 C CA . SER A 1 100 ? 10.144 -11.934 -4.258 1.00 97.69 100 SER A CA 1
ATOM 823 C C . SER A 1 100 ? 9.406 -12.330 -2.983 1.00 97.69 100 SER A C 1
ATOM 825 O O . SER A 1 100 ? 8.188 -12.169 -2.852 1.00 97.69 100 SER A O 1
ATOM 827 N N . GLN A 1 101 ? 10.172 -12.796 -1.997 1.00 98.00 101 GLN A N 1
ATOM 828 C CA . GLN A 1 101 ? 9.645 -13.188 -0.694 1.00 98.00 101 GLN A CA 1
ATOM 829 C C . GLN A 1 101 ? 8.911 -12.032 0.002 1.00 98.00 101 GLN A C 1
ATOM 831 O O . GLN A 1 101 ? 7.847 -12.245 0.576 1.00 98.00 101 GLN A O 1
ATOM 836 N N . ILE A 1 102 ? 9.419 -10.802 -0.119 1.00 98.25 102 ILE A N 1
ATOM 837 C CA . ILE A 1 102 ? 8.815 -9.616 0.508 1.00 98.25 102 ILE A CA 1
ATOM 838 C C . ILE A 1 102 ? 7.459 -9.279 -0.133 1.00 98.25 102 ILE A C 1
ATOM 840 O O . ILE A 1 102 ? 6.504 -8.961 0.573 1.00 98.25 102 ILE A O 1
ATOM 844 N N . ILE A 1 103 ? 7.325 -9.410 -1.459 1.00 98.44 103 ILE A N 1
ATOM 845 C CA . ILE A 1 103 ? 6.039 -9.203 -2.149 1.00 98.44 103 ILE A CA 1
ATOM 846 C C . ILE A 1 103 ? 5.039 -10.306 -1.784 1.00 98.44 103 ILE A C 1
ATOM 848 O O . ILE A 1 103 ? 3.860 -10.022 -1.559 1.00 98.44 103 ILE A O 1
ATOM 852 N N . LYS A 1 104 ? 5.498 -11.557 -1.659 1.00 98.38 104 LYS A N 1
ATOM 853 C CA . LYS A 1 104 ? 4.676 -12.678 -1.172 1.00 98.38 104 LYS A CA 1
ATOM 854 C C . LYS A 1 104 ? 4.200 -12.450 0.262 1.00 98.38 104 LYS A C 1
ATOM 856 O O . LYS A 1 104 ? 3.054 -12.753 0.578 1.00 98.38 104 LYS A O 1
ATOM 861 N N . GLU A 1 105 ? 5.046 -11.907 1.130 1.00 98.31 105 GLU A N 1
ATOM 862 C CA . GLU A 1 105 ? 4.671 -11.540 2.499 1.00 98.31 105 GLU A CA 1
ATOM 863 C C . GLU A 1 105 ? 3.661 -10.398 2.532 1.00 98.31 105 GLU A C 1
ATOM 865 O O . GLU A 1 105 ? 2.658 -10.506 3.237 1.00 98.31 105 GLU A O 1
ATOM 870 N N . PHE A 1 106 ? 3.857 -9.362 1.712 1.00 98.31 106 PHE A N 1
ATOM 871 C CA . PHE A 1 106 ? 2.877 -8.291 1.567 1.00 98.31 106 PHE A CA 1
ATOM 872 C C . PHE A 1 106 ? 1.522 -8.827 1.094 1.00 98.31 106 PHE A C 1
ATOM 874 O O . PHE A 1 106 ? 0.501 -8.508 1.699 1.00 98.31 106 PHE A O 1
ATOM 881 N N . ALA A 1 107 ? 1.499 -9.710 0.091 1.00 98.00 107 ALA A N 1
ATOM 882 C CA . ALA A 1 107 ? 0.268 -10.330 -0.395 1.00 98.00 107 ALA A CA 1
ATOM 883 C C . ALA A 1 107 ? -0.479 -11.097 0.710 1.00 98.00 107 ALA A C 1
ATOM 885 O O . ALA A 1 107 ? -1.681 -10.899 0.886 1.00 98.00 107 ALA A O 1
ATOM 886 N N . LYS A 1 108 ? 0.233 -11.895 1.521 1.00 97.25 108 LYS A N 1
ATOM 887 C CA . LYS A 1 108 ? -0.364 -12.671 2.626 1.00 97.25 108 LYS A CA 1
ATOM 888 C C . LYS A 1 108 ? -1.108 -11.799 3.636 1.00 97.25 108 LYS A C 1
ATOM 890 O O . LYS A 1 108 ? -2.123 -12.230 4.179 1.00 97.25 108 LYS A O 1
ATOM 895 N N . ILE A 1 109 ? -0.609 -10.591 3.901 1.00 96.62 109 ILE A N 1
ATOM 896 C CA . ILE A 1 109 ? -1.200 -9.675 4.886 1.00 96.62 109 ILE A CA 1
ATOM 897 C C . ILE A 1 109 ? -2.049 -8.565 4.257 1.00 96.62 109 ILE A C 1
ATOM 899 O O . ILE A 1 109 ? -2.675 -7.792 4.983 1.00 96.62 109 ILE A O 1
ATOM 903 N N . TYR A 1 110 ? -2.108 -8.489 2.927 1.00 97.00 110 TYR A N 1
ATOM 904 C CA . TYR A 1 110 ? -2.781 -7.420 2.191 1.00 97.00 110 TYR A CA 1
ATOM 905 C C . TYR A 1 110 ? -4.254 -7.263 2.592 1.00 97.00 110 TYR A C 1
ATOM 907 O O . TYR A 1 110 ? -4.748 -6.143 2.710 1.00 97.00 110 TYR A O 1
ATOM 915 N N . ASN A 1 111 ? -4.931 -8.386 2.865 1.00 95.31 111 ASN A N 1
ATOM 916 C CA . ASN A 1 111 ? -6.350 -8.435 3.222 1.00 95.31 111 ASN A CA 1
ATOM 917 C C . ASN A 1 111 ? -6.629 -8.409 4.745 1.00 95.31 111 ASN A C 1
ATOM 919 O O . ASN A 1 111 ? -7.680 -8.839 5.238 1.00 95.31 111 ASN A O 1
ATOM 923 N N . THR A 1 112 ? -5.660 -7.963 5.541 1.00 95.25 112 THR A N 1
ATOM 924 C CA . THR A 1 112 ? -5.812 -7.841 6.996 1.00 95.25 112 THR A CA 1
ATOM 925 C C . THR A 1 112 ? -6.296 -6.450 7.402 1.00 95.25 112 THR A C 1
ATOM 927 O O . THR A 1 112 ? -6.109 -5.482 6.670 1.00 95.25 112 THR A O 1
ATOM 930 N N . ILE A 1 113 ? 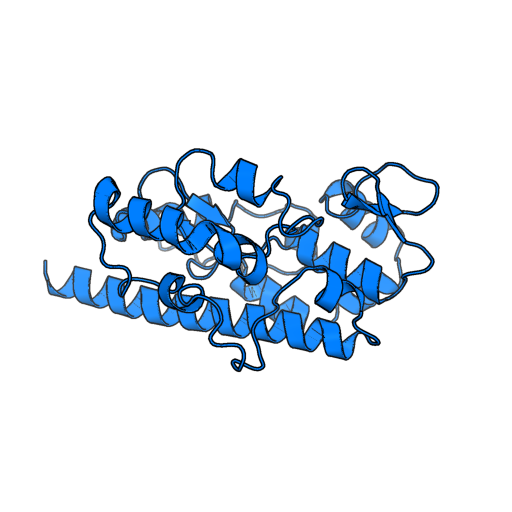-6.906 -6.342 8.589 1.00 93.44 113 ILE A N 1
ATOM 931 C CA . ILE A 1 113 ? -7.423 -5.067 9.115 1.00 93.44 113 ILE A CA 1
ATOM 932 C C . ILE A 1 113 ? -6.320 -4.011 9.273 1.00 93.44 113 ILE A C 1
ATOM 934 O O . ILE A 1 113 ? -6.586 -2.822 9.153 1.00 93.44 113 ILE A O 1
ATOM 938 N N . GLY A 1 114 ? -5.067 -4.429 9.472 1.00 93.12 114 GLY A N 1
ATOM 939 C CA . GLY A 1 114 ? -3.922 -3.528 9.521 1.00 93.12 114 GLY A CA 1
ATOM 940 C C . GLY A 1 114 ? -3.720 -2.728 8.231 1.00 93.12 114 GLY A C 1
ATOM 941 O O . GLY A 1 114 ? -3.150 -1.646 8.298 1.00 93.12 114 GLY A O 1
ATOM 942 N N . ASN A 1 115 ? -4.230 -3.199 7.088 1.00 94.50 115 ASN A N 1
ATOM 943 C CA . ASN A 1 115 ? -4.193 -2.482 5.810 1.00 94.50 115 ASN A CA 1
ATOM 944 C C . ASN A 1 115 ? -5.494 -1.711 5.506 1.00 94.50 115 ASN A C 1
ATOM 946 O O . ASN A 1 115 ? -5.715 -1.300 4.370 1.00 94.50 115 ASN A O 1
ATOM 950 N N . VAL A 1 116 ? -6.363 -1.523 6.502 1.00 92.81 116 VAL A N 1
ATOM 951 C CA . VAL A 1 116 ? -7.574 -0.698 6.413 1.00 92.81 116 VAL A CA 1
ATOM 952 C C . VAL A 1 116 ? -7.427 0.502 7.338 1.00 92.81 116 VAL A C 1
ATOM 954 O O . VAL A 1 116 ? -6.809 0.419 8.406 1.00 92.81 116 VAL A O 1
ATOM 957 N N . ILE A 1 117 ? -7.992 1.628 6.921 1.00 90.06 117 ILE A N 1
ATOM 958 C CA . ILE A 1 117 ? -7.978 2.884 7.661 1.00 90.06 117 ILE A CA 1
ATOM 959 C C . ILE A 1 117 ? -9.378 3.519 7.623 1.00 90.06 117 ILE A C 1
ATOM 961 O O . ILE A 1 117 ? -9.994 3.510 6.554 1.00 90.06 117 ILE A O 1
ATOM 965 N N . PRO A 1 118 ? -9.919 4.032 8.748 1.00 90.06 118 PRO A N 1
ATOM 966 C CA . PRO A 1 118 ? -11.018 4.993 8.672 1.00 90.06 118 PRO A CA 1
ATOM 967 C C . PRO A 1 118 ? -10.522 6.233 7.932 1.00 90.06 118 PRO A C 1
ATOM 969 O O . PRO A 1 118 ? -9.369 6.609 8.082 1.00 90.06 118 PRO A O 1
ATOM 972 N N . ILE A 1 119 ? -11.360 6.850 7.112 1.00 89.19 119 ILE A N 1
ATOM 973 C CA . ILE A 1 119 ? -10.972 8.055 6.378 1.00 89.19 119 ILE A CA 1
ATOM 974 C C . ILE A 1 119 ? -12.175 8.978 6.240 1.00 89.19 119 ILE A C 1
ATOM 976 O O . ILE A 1 119 ? -13.313 8.515 6.184 1.00 89.19 119 ILE A O 1
ATOM 980 N N . TRP A 1 120 ? -11.949 10.288 6.185 1.00 90.19 120 TRP A N 1
ATOM 981 C CA . TRP A 1 120 ? -13.049 11.232 6.004 1.00 90.19 120 TRP A CA 1
ATOM 982 C C . TRP A 1 120 ? -13.716 11.072 4.620 1.00 90.19 120 TRP A C 1
ATOM 984 O O . TRP A 1 120 ? -13.069 10.625 3.663 1.00 90.19 120 TRP A O 1
ATOM 994 N N . PRO A 1 121 ? -14.999 11.463 4.467 1.00 89.88 121 PRO A N 1
ATOM 995 C CA . PRO A 1 121 ? -15.687 11.446 3.177 1.00 89.88 121 PRO A CA 1
ATOM 996 C C . PRO A 1 121 ? -14.893 12.174 2.080 1.00 89.88 121 PRO A C 1
ATOM 998 O O . PRO A 1 121 ? -14.506 13.329 2.244 1.00 89.88 121 PRO A O 1
ATOM 1001 N N . GLY A 1 122 ? -14.650 11.502 0.952 1.00 86.62 122 GLY A N 1
ATOM 1002 C CA . GLY A 1 122 ? -13.847 12.031 -0.161 1.00 86.62 122 GLY A CA 1
ATOM 1003 C C . GLY A 1 122 ? -12.327 11.931 0.031 1.00 86.62 122 GLY A C 1
ATOM 1004 O O . GLY A 1 122 ? -11.577 12.187 -0.910 1.00 86.62 122 GLY A O 1
ATOM 1005 N N . GLY A 1 123 ? -11.846 11.510 1.205 1.00 87.06 123 GLY A N 1
ATOM 1006 C CA . GLY A 1 123 ? -10.422 11.299 1.463 1.00 87.06 123 GLY A CA 1
ATOM 1007 C C . GLY A 1 123 ? -9.813 10.172 0.624 1.00 87.06 123 GLY A C 1
ATOM 1008 O O . GLY A 1 123 ? -8.642 10.255 0.276 1.00 87.06 123 GLY A O 1
ATOM 1009 N N . ASN A 1 124 ? -10.598 9.170 0.217 1.00 83.75 124 ASN A N 1
ATOM 1010 C CA . ASN A 1 124 ? -10.159 8.108 -0.697 1.00 83.75 124 ASN A CA 1
ATOM 1011 C C . ASN A 1 124 ? -9.881 8.639 -2.115 1.00 83.75 124 ASN A C 1
ATOM 1013 O O . ASN A 1 124 ? -8.833 8.365 -2.694 1.00 83.75 124 ASN A O 1
ATOM 1017 N N . GLU A 1 125 ? -10.789 9.448 -2.669 1.00 84.50 125 GLU A N 1
ATOM 1018 C CA . GLU A 1 125 ? -10.593 10.099 -3.960 1.00 84.50 125 GLU A CA 1
ATOM 1019 C C . GLU A 1 125 ? -9.416 11.057 -3.891 1.00 84.50 125 GLU A C 1
ATOM 1021 O O . GLU A 1 125 ? -8.633 11.132 -4.835 1.00 84.50 125 GLU A O 1
ATOM 1026 N N . PHE A 1 126 ? -9.271 11.762 -2.769 1.00 83.44 126 PHE A N 1
ATOM 1027 C CA . PHE A 1 126 ? -8.167 12.673 -2.566 1.00 83.44 126 PHE A CA 1
ATOM 1028 C C . PHE A 1 126 ? -6.838 11.931 -2.421 1.00 83.44 126 PHE A C 1
ATOM 1030 O O . PHE A 1 126 ? -5.915 12.254 -3.150 1.00 83.44 126 PHE A O 1
ATOM 1037 N N . LYS A 1 127 ? -6.729 10.867 -1.623 1.00 84.75 127 LYS A N 1
ATOM 1038 C CA . LYS A 1 127 ? -5.530 10.008 -1.571 1.00 84.75 127 LYS A CA 1
ATOM 1039 C C . LYS A 1 127 ? -5.209 9.413 -2.941 1.00 84.75 127 LYS A C 1
ATOM 1041 O O . LYS A 1 127 ? -4.071 9.427 -3.391 1.00 84.75 127 LYS A O 1
ATOM 1046 N N . GLY A 1 128 ? -6.232 8.998 -3.670 1.00 76.06 128 GLY A N 1
ATOM 1047 C CA . GLY A 1 128 ? -6.089 8.499 -5.022 1.00 76.06 128 GLY A CA 1
ATOM 1048 C C . GLY A 1 128 ? -5.934 9.588 -6.083 1.00 76.06 128 GLY A C 1
ATOM 1049 O O . GLY A 1 128 ? -5.961 9.230 -7.255 1.00 76.06 128 GLY A O 1
ATOM 1050 N N . ARG A 1 129 ? -5.849 10.894 -5.780 1.00 76.75 129 ARG A N 1
ATOM 1051 C CA . ARG A 1 129 ? -5.729 11.968 -6.800 1.00 76.75 129 ARG A CA 1
ATOM 1052 C C . ARG A 1 129 ? -4.877 13.174 -6.396 1.00 76.75 129 ARG A C 1
ATOM 1054 O O . ARG A 1 129 ? -4.607 14.015 -7.252 1.00 76.75 129 ARG A O 1
ATOM 1061 N N . CYS A 1 130 ? -4.492 13.299 -5.131 1.00 79.31 130 CYS A N 1
ATOM 1062 C CA . CYS A 1 130 ? -3.901 14.512 -4.593 1.00 79.31 130 CYS A CA 1
ATOM 1063 C C . CYS A 1 130 ? -2.472 14.700 -5.085 1.00 79.31 130 CYS A C 1
ATOM 1065 O O . CYS A 1 130 ? -1.733 13.743 -5.340 1.00 79.31 130 CYS A O 1
ATOM 1067 N N . PHE A 1 131 ? -2.088 15.970 -5.136 1.00 78.50 131 PHE A N 1
ATOM 1068 C CA . PHE A 1 131 ? -0.738 16.399 -5.436 1.00 78.50 131 PHE A CA 1
ATOM 1069 C C . PHE A 1 131 ? -0.127 16.999 -4.179 1.00 78.50 131 PHE A C 1
ATOM 1071 O O . PHE A 1 131 ? -0.649 17.968 -3.634 1.00 78.50 131 PHE A O 1
ATOM 1078 N N . ILE A 1 132 ? 0.985 16.420 -3.746 1.00 76.94 132 ILE A N 1
ATOM 1079 C CA . ILE A 1 132 ? 1.766 16.861 -2.596 1.00 76.94 132 ILE A CA 1
ATOM 1080 C C . ILE A 1 132 ? 3.149 17.217 -3.123 1.00 76.94 132 ILE A C 1
ATOM 1082 O O . ILE A 1 132 ? 3.809 16.388 -3.751 1.00 76.94 132 ILE A O 1
ATOM 1086 N N . ASN A 1 133 ? 3.565 18.470 -2.932 1.00 74.12 133 ASN A N 1
ATOM 1087 C CA . ASN A 1 133 ? 4.887 18.963 -3.332 1.00 74.12 133 ASN A CA 1
ATOM 1088 C C . ASN A 1 133 ? 5.239 18.659 -4.807 1.00 74.12 133 ASN A C 1
ATOM 1090 O O . ASN A 1 133 ? 6.350 18.254 -5.139 1.00 74.12 133 ASN A O 1
ATOM 1094 N N . GLY A 1 134 ? 4.261 18.838 -5.706 1.00 71.25 134 GLY A N 1
ATOM 1095 C CA . GLY A 1 134 ? 4.425 18.652 -7.154 1.00 71.25 134 GLY A CA 1
ATOM 1096 C C . GLY A 1 134 ? 4.308 17.207 -7.648 1.00 71.25 134 GLY A C 1
ATOM 1097 O O . GLY A 1 134 ? 4.568 16.944 -8.826 1.00 71.25 134 GLY A O 1
ATOM 1098 N N . ALA A 1 135 ? 3.904 16.273 -6.783 1.00 68.88 135 ALA A N 1
ATOM 1099 C CA . ALA A 1 135 ? 3.906 14.854 -7.097 1.00 68.88 135 ALA A CA 1
ATOM 1100 C C . ALA A 1 135 ? 2.670 14.112 -6.577 1.00 68.88 135 ALA A C 1
ATOM 1102 O O . ALA A 1 135 ? 2.021 14.525 -5.621 1.00 68.88 135 ALA A O 1
ATOM 1103 N N . TYR A 1 136 ? 2.345 13.003 -7.233 1.00 78.56 136 TYR A N 1
ATOM 1104 C CA . TYR A 1 136 ? 1.241 12.133 -6.844 1.00 78.56 136 TYR A CA 1
ATOM 1105 C C . TYR A 1 136 ? 1.659 11.226 -5.685 1.00 78.56 136 TYR A C 1
ATOM 1107 O O . TYR A 1 136 ? 2.792 10.748 -5.670 1.00 78.56 136 TYR A O 1
ATOM 1115 N N . CYS A 1 137 ? 0.766 10.947 -4.736 1.00 80.44 137 CYS A N 1
ATOM 1116 C CA . CYS A 1 137 ? 1.113 10.133 -3.566 1.00 80.44 137 CYS A CA 1
ATOM 1117 C C . CYS A 1 137 ? 0.950 8.616 -3.781 1.00 80.44 137 CYS A C 1
ATOM 1119 O O . CYS A 1 137 ? 1.380 7.859 -2.923 1.00 80.44 137 CYS A O 1
ATOM 1121 N N . TYR A 1 138 ? 0.379 8.157 -4.905 1.00 85.38 138 TYR A N 1
ATOM 1122 C CA . TYR A 1 138 ? 0.273 6.729 -5.280 1.00 85.38 138 TYR A CA 1
ATOM 1123 C C . TYR A 1 138 ? -0.393 5.825 -4.227 1.00 85.38 138 TYR A C 1
ATOM 1125 O O . TYR A 1 138 ? -0.037 4.652 -4.099 1.00 85.38 138 TYR A O 1
ATOM 1133 N N . ASP A 1 139 ? -1.369 6.343 -3.477 1.00 84.69 139 ASP A N 1
ATOM 1134 C CA . ASP A 1 139 ? -1.944 5.641 -2.320 1.00 84.69 139 ASP A CA 1
ATOM 1135 C C . ASP A 1 139 ? -0.877 5.185 -1.307 1.00 84.69 139 ASP A C 1
ATOM 1137 O O . ASP A 1 139 ? -0.998 4.122 -0.701 1.00 84.69 139 ASP A O 1
ATOM 1141 N N . ILE A 1 140 ? 0.193 5.973 -1.150 1.00 88.44 140 ILE A N 1
ATOM 1142 C CA . ILE A 1 140 ? 1.214 5.776 -0.124 1.00 88.44 140 ILE A CA 1
ATOM 1143 C C . ILE A 1 140 ? 0.861 6.686 1.061 1.00 88.44 140 ILE A C 1
ATOM 1145 O O . ILE A 1 140 ? 0.979 7.913 0.959 1.00 88.44 140 ILE A O 1
ATOM 1149 N N . PRO A 1 141 ? 0.436 6.113 2.195 1.00 85.56 141 PRO A N 1
ATOM 1150 C CA . PRO A 1 141 ? -0.008 6.860 3.366 1.00 85.56 141 PRO A CA 1
ATOM 1151 C C . PRO A 1 141 ? 1.119 7.691 3.986 1.00 85.56 141 PRO A C 1
ATOM 1153 O O . PRO A 1 141 ? 0.852 8.788 4.464 1.00 85.56 141 PRO A O 1
ATOM 1156 N N . ASP A 1 142 ? 2.370 7.229 3.918 1.00 82.19 142 ASP A N 1
ATOM 1157 C CA . ASP A 1 142 ? 3.552 7.951 4.400 1.00 82.19 142 ASP A CA 1
ATOM 1158 C C . ASP A 1 142 ? 3.682 9.341 3.761 1.00 82.19 142 ASP A C 1
ATOM 1160 O O . ASP A 1 142 ? 4.032 10.306 4.439 1.00 82.19 142 ASP A O 1
ATOM 1164 N N . ILE A 1 143 ? 3.331 9.441 2.474 1.00 85.38 143 ILE A N 1
ATOM 1165 C CA . ILE A 1 143 ? 3.333 10.687 1.705 1.00 85.38 143 ILE A CA 1
ATOM 1166 C C . ILE A 1 143 ? 2.022 11.441 1.937 1.00 85.38 143 ILE A C 1
ATOM 1168 O O . ILE A 1 143 ? 2.040 12.636 2.214 1.00 85.38 143 ILE A O 1
ATOM 1172 N N . PHE A 1 144 ? 0.878 10.755 1.839 1.00 87.25 144 PHE A N 1
ATOM 1173 C CA . PHE A 1 144 ? -0.438 11.388 1.939 1.00 87.25 144 PHE A CA 1
ATOM 1174 C C . PHE A 1 144 ? -0.668 12.062 3.296 1.00 87.25 144 PHE A C 1
ATOM 1176 O O . PHE A 1 144 ? -1.001 13.244 3.373 1.00 87.25 144 PHE A O 1
ATOM 1183 N N . PHE A 1 145 ? -0.447 11.327 4.383 1.00 82.75 145 PHE A N 1
ATOM 1184 C CA . PHE A 1 145 ? -0.668 11.845 5.725 1.00 82.75 145 PHE A CA 1
ATOM 1185 C C . PHE A 1 145 ? 0.446 12.786 6.188 1.00 82.75 145 PHE A C 1
ATOM 1187 O O . PHE A 1 145 ? 0.265 13.437 7.206 1.00 82.75 145 PHE A O 1
ATOM 1194 N N . CYS A 1 146 ? 1.550 12.946 5.445 1.00 78.00 146 CYS A N 1
ATOM 1195 C CA . CYS A 1 146 ? 2.506 14.022 5.723 1.00 78.00 146 CYS A CA 1
ATOM 1196 C C . CYS A 1 146 ? 1.831 15.405 5.668 1.00 78.00 146 CYS A C 1
ATOM 1198 O O . CYS A 1 146 ? 2.112 16.252 6.509 1.00 78.00 146 CYS A O 1
ATOM 1200 N N . GLU A 1 147 ? 0.900 15.607 4.731 1.00 80.12 147 GLU A N 1
ATOM 1201 C CA . GLU A 1 147 ? 0.172 16.875 4.577 1.00 80.12 147 GLU A CA 1
ATOM 1202 C C . GLU A 1 147 ? -1.203 16.857 5.255 1.00 80.12 147 GLU A C 1
ATOM 1204 O O . GLU A 1 147 ? -1.676 17.873 5.758 1.00 80.12 147 GLU A O 1
ATOM 1209 N N . PHE A 1 148 ? -1.869 15.698 5.280 1.00 85.25 148 PHE A N 1
ATOM 1210 C CA . PHE A 1 148 ? -3.279 15.611 5.678 1.00 85.25 148 PHE A CA 1
ATOM 1211 C C . PHE A 1 148 ? -3.523 14.991 7.053 1.00 85.25 148 PHE A C 1
ATOM 1213 O O . PHE A 1 148 ? -4.666 14.695 7.403 1.00 85.25 148 PHE A O 1
ATOM 1220 N N . TYR A 1 149 ? -2.477 14.834 7.868 1.00 83.50 149 TYR A N 1
ATOM 1221 C CA . TYR A 1 149 ? -2.606 14.281 9.215 1.00 83.50 149 TYR A CA 1
ATOM 1222 C C . TYR A 1 149 ? -3.601 15.047 10.098 1.00 83.50 149 TYR A C 1
ATOM 1224 O O . TYR A 1 149 ? -4.425 14.433 10.772 1.00 83.50 149 TYR A O 1
ATOM 1232 N N . GLU A 1 150 ? -3.570 16.384 10.083 1.00 84.00 150 GLU A N 1
ATOM 1233 C CA . GLU A 1 150 ? -4.491 17.177 10.908 1.00 84.00 150 GLU A CA 1
ATOM 1234 C C . GLU A 1 150 ? -5.956 17.007 10.469 1.00 84.00 150 GLU A C 1
ATOM 1236 O O . GLU A 1 150 ? -6.845 17.012 11.320 1.00 84.00 150 GLU A O 1
ATOM 1241 N N . MET A 1 151 ? -6.223 16.772 9.176 1.00 86.75 151 MET A N 1
ATOM 1242 C CA . MET A 1 151 ? -7.579 16.453 8.706 1.00 86.75 151 MET A CA 1
ATOM 1243 C C . MET A 1 151 ? -8.054 15.099 9.231 1.00 86.75 151 MET A C 1
ATOM 1245 O O . MET A 1 151 ? -9.158 15.004 9.769 1.00 86.75 151 MET A O 1
ATOM 1249 N N . GLU A 1 152 ? -7.208 14.073 9.137 1.00 86.38 152 GLU A N 1
ATOM 1250 C CA . GLU A 1 152 ? -7.509 12.740 9.667 1.00 86.38 152 GLU A CA 1
ATOM 1251 C C . GLU A 1 152 ? -7.792 12.801 11.172 1.00 86.38 152 GLU A C 1
ATOM 1253 O O . GLU A 1 152 ? -8.810 12.322 11.662 1.00 86.38 152 GLU A O 1
ATOM 1258 N N . LYS A 1 153 ? -6.947 13.513 11.914 1.00 84.50 153 LYS A N 1
ATOM 1259 C CA . LYS A 1 153 ? -7.110 13.758 13.346 1.00 84.50 153 LYS A CA 1
ATOM 1260 C C . LYS A 1 153 ? -8.430 14.446 13.701 1.00 84.50 153 LYS A C 1
ATOM 1262 O O . LYS A 1 153 ? -9.080 14.056 14.672 1.00 84.50 153 LYS A O 1
ATOM 1267 N N . VAL A 1 154 ? -8.831 15.469 12.944 1.00 88.06 154 VAL A N 1
ATOM 1268 C CA . VAL A 1 154 ? -10.123 16.150 13.130 1.00 88.06 154 VAL A CA 1
ATOM 1269 C C . VAL A 1 154 ? -11.279 15.183 12.887 1.00 88.06 154 VAL A C 1
ATOM 1271 O O . VAL A 1 154 ? -12.232 15.181 13.670 1.00 88.06 154 VAL A O 1
ATOM 1274 N N . TYR A 1 155 ? -11.186 14.343 11.855 1.00 88.31 155 TYR A N 1
ATOM 1275 C CA . TYR A 1 155 ? -12.190 13.329 11.546 1.00 88.31 155 TYR A CA 1
ATOM 1276 C C . TYR A 1 155 ? -12.323 12.296 12.673 1.00 88.31 155 TYR A C 1
ATOM 1278 O O . TYR A 1 155 ? -13.416 12.124 13.219 1.00 88.31 155 TYR A O 1
ATOM 1286 N N . LEU A 1 156 ? -11.215 11.690 13.108 1.00 87.12 156 LEU A N 1
ATOM 1287 C CA . LEU A 1 156 ? -11.208 10.734 14.219 1.00 87.12 156 LEU A CA 1
ATOM 1288 C C . LEU A 1 156 ? -11.819 11.331 15.491 1.00 87.12 156 LEU A C 1
ATOM 1290 O O . LEU A 1 156 ? -12.709 10.732 16.097 1.00 87.12 156 LEU A O 1
ATOM 1294 N N . LYS A 1 157 ? -11.372 12.530 15.881 1.00 87.06 157 LYS A N 1
ATOM 1295 C CA . LYS A 1 157 ? -11.776 13.157 17.143 1.00 87.06 157 LYS A CA 1
ATOM 1296 C C . LYS A 1 157 ? -13.231 13.611 17.131 1.00 87.06 157 LYS A C 1
ATOM 1298 O O . LYS A 1 157 ? -13.951 13.373 18.094 1.00 87.06 157 LYS A O 1
ATOM 1303 N N . ASN A 1 158 ? -13.657 14.312 16.083 1.00 89.06 158 ASN A N 1
ATOM 1304 C CA . ASN A 1 158 ? -14.944 15.009 16.099 1.00 89.06 158 ASN A CA 1
ATOM 1305 C C . ASN A 1 158 ? -16.073 14.199 15.460 1.00 89.06 158 ASN A C 1
ATOM 1307 O O . ASN A 1 158 ? -17.224 14.374 15.854 1.00 89.06 158 ASN A O 1
ATOM 1311 N N . ILE A 1 159 ? -15.761 13.321 14.501 1.00 88.62 159 ILE A N 1
ATOM 1312 C CA . ILE A 1 159 ? -16.768 12.503 13.816 1.00 88.62 159 ILE A CA 1
ATOM 1313 C C . ILE A 1 159 ? -16.854 11.123 14.456 1.00 88.62 159 ILE A C 1
ATOM 1315 O O . ILE A 1 159 ? -17.933 10.714 14.877 1.00 88.62 159 ILE A O 1
ATOM 1319 N N . LEU A 1 160 ? -15.720 10.431 14.600 1.00 87.25 160 LEU A N 1
ATOM 1320 C CA . LEU A 1 160 ? -15.703 9.083 15.179 1.00 87.25 160 LEU A CA 1
ATOM 1321 C C . LEU A 1 160 ? -15.613 9.073 16.712 1.00 87.25 160 LEU A C 1
ATOM 1323 O O . LEU A 1 160 ? -15.823 8.027 17.324 1.00 87.25 160 LEU A O 1
ATOM 1327 N N . LYS A 1 161 ? -15.327 10.222 17.343 1.00 86.19 161 LYS A N 1
ATOM 1328 C CA . LYS A 1 161 ? -15.123 10.359 18.798 1.00 86.19 161 LYS A CA 1
ATOM 1329 C C . LYS A 1 161 ? -14.067 9.385 19.343 1.00 86.19 161 LYS A C 1
ATOM 1331 O O . LYS A 1 161 ? -14.221 8.847 20.437 1.00 86.19 161 LYS A O 1
ATOM 1336 N N . LYS A 1 162 ? -13.000 9.156 18.571 1.00 80.38 162 LYS A N 1
ATOM 1337 C CA . LYS A 1 162 ? -11.858 8.301 18.931 1.00 80.38 162 LYS A CA 1
ATOM 1338 C C . LYS A 1 162 ? -10.636 9.155 19.271 1.00 80.38 162 LYS A C 1
ATOM 1340 O O . LYS A 1 162 ? -10.459 10.245 18.722 1.00 80.38 162 LYS A O 1
ATOM 1345 N N . GLU A 1 163 ? -9.786 8.663 20.169 1.00 70.00 163 GLU A N 1
ATOM 1346 C CA . GLU A 1 163 ? -8.487 9.288 20.422 1.00 70.00 163 GLU A CA 1
ATOM 1347 C C . GLU A 1 163 ? -7.489 8.930 19.310 1.00 70.00 163 GLU A C 1
ATOM 1349 O O . GLU A 1 163 ? -7.534 7.843 18.753 1.00 70.00 163 GLU A O 1
ATOM 1354 N N . ILE A 1 164 ? -6.549 9.827 19.001 1.00 63.34 164 ILE A N 1
ATOM 1355 C CA . ILE A 1 164 ? -5.459 9.579 18.027 1.00 63.34 164 ILE A CA 1
ATOM 1356 C C . ILE A 1 164 ? -4.548 8.421 18.463 1.00 63.34 164 ILE A C 1
ATOM 1358 O O . ILE A 1 164 ? -3.903 7.774 17.640 1.00 63.34 164 ILE A O 1
ATOM 1362 N N . THR A 1 165 ? -4.445 8.220 19.776 1.00 57.34 165 THR A N 1
ATOM 1363 C CA . THR A 1 165 ? -3.720 7.120 20.423 1.00 57.34 165 THR A CA 1
ATOM 1364 C C . THR A 1 165 ? -4.351 5.767 20.105 1.00 57.34 165 THR A C 1
ATOM 1366 O O . THR A 1 165 ? -3.644 4.758 20.103 1.00 57.34 165 THR A O 1
ATOM 1369 N N . ASP A 1 166 ? -5.644 5.747 19.773 1.00 55.31 166 ASP A N 1
ATOM 1370 C CA . ASP A 1 166 ? -6.308 4.594 19.197 1.00 55.31 166 ASP A CA 1
ATOM 1371 C C . ASP A 1 166 ? -6.029 4.563 17.691 1.00 55.31 166 ASP A C 1
ATOM 1373 O O . ASP A 1 166 ? -6.592 5.325 16.906 1.00 55.31 166 ASP A O 1
ATOM 1377 N N . VAL A 1 167 ? -5.207 3.580 17.305 1.00 59.47 167 VAL A N 1
ATOM 1378 C CA . VAL A 1 167 ? -4.822 3.187 15.938 1.00 59.47 167 VAL A CA 1
ATOM 1379 C C . VAL A 1 167 ? -3.517 3.830 15.435 1.00 59.47 167 VAL A C 1
ATOM 1381 O O . VAL A 1 167 ? -3.208 4.994 15.668 1.00 59.47 167 VAL A O 1
ATOM 1384 N N . ALA A 1 168 ? -2.768 3.020 14.681 1.00 54.88 168 ALA A N 1
ATOM 1385 C CA . ALA A 1 168 ? -1.694 3.276 13.711 1.00 54.88 168 ALA A CA 1
ATOM 1386 C C . ALA A 1 168 ? -1.478 4.689 13.134 1.00 54.88 168 ALA A C 1
ATOM 1388 O O . ALA A 1 168 ? -0.406 5.004 12.627 1.00 54.88 168 ALA A O 1
ATOM 1389 N N . LEU A 1 169 ? -2.513 5.521 13.139 1.00 61.22 169 LEU A N 1
ATOM 1390 C CA . LEU A 1 169 ? -2.539 6.860 12.575 1.00 61.22 169 LEU A CA 1
ATOM 1391 C C . LEU A 1 169 ? -1.561 7.806 13.269 1.00 61.22 169 LEU A C 1
ATOM 1393 O O . LEU A 1 169 ? -0.937 8.628 12.601 1.00 61.22 169 LEU A O 1
ATOM 1397 N N . SER A 1 170 ? -1.333 7.613 14.570 1.00 60.75 170 SER A N 1
ATOM 1398 C CA . SER A 1 170 ? -0.305 8.331 15.335 1.00 60.75 170 SER A CA 1
ATOM 1399 C C . SER A 1 170 ? 1.106 8.207 14.736 1.00 60.75 170 SER A C 1
ATOM 1401 O O . SER A 1 170 ? 1.908 9.126 14.878 1.00 60.75 170 SER A O 1
ATOM 1403 N N . ARG A 1 171 ? 1.406 7.134 13.988 1.00 66.81 171 ARG A N 1
ATOM 1404 C CA . ARG A 1 171 ? 2.707 6.924 13.317 1.00 66.81 171 ARG A CA 1
ATOM 1405 C C . ARG A 1 171 ? 2.906 7.834 12.103 1.00 66.81 171 ARG A C 1
ATOM 1407 O O . ARG A 1 171 ? 4.038 8.151 11.734 1.00 66.81 171 ARG A O 1
ATOM 1414 N N . PHE A 1 172 ? 1.819 8.325 11.509 1.00 68.25 172 PHE A N 1
ATOM 1415 C CA . PHE A 1 172 ? 1.888 9.367 10.483 1.00 68.25 172 PHE A CA 1
ATOM 1416 C C . PHE A 1 172 ? 1.972 10.771 11.087 1.00 68.25 172 PHE A C 1
ATOM 1418 O O . PHE A 1 172 ? 2.373 11.709 10.397 1.00 68.25 172 PHE A O 1
ATOM 1425 N N . GLY A 1 173 ? 1.667 10.882 12.377 1.00 59.69 173 GLY A N 1
ATOM 1426 C CA . GLY A 1 173 ? 1.367 12.105 13.081 1.00 59.69 173 GLY A CA 1
ATOM 1427 C C . GLY A 1 173 ? 2.489 12.765 13.834 1.00 59.69 173 GLY A C 1
ATOM 1428 O O . GLY A 1 173 ? 2.428 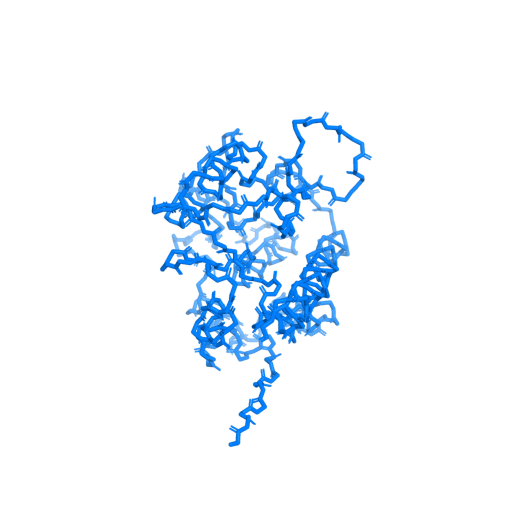12.797 15.053 1.00 59.69 173 GLY A O 1
ATOM 1429 N N . VAL A 1 174 ? 3.442 13.359 13.123 1.00 51.31 174 VAL A N 1
ATOM 1430 C CA . VAL A 1 174 ? 4.295 14.446 13.623 1.00 51.31 174 VAL A CA 1
ATOM 1431 C C . VAL A 1 174 ? 4.737 15.240 12.392 1.00 51.31 174 VAL A C 1
ATOM 1433 O O . VAL A 1 174 ? 5.257 14.646 11.443 1.00 51.31 174 VAL A O 1
ATOM 1436 N N . ILE A 1 175 ? 4.537 16.565 12.390 1.00 48.91 175 ILE A N 1
ATOM 1437 C CA . ILE A 1 175 ? 5.268 17.463 11.485 1.00 48.91 175 ILE A CA 1
ATOM 1438 C C . ILE A 1 175 ? 6.745 17.129 11.661 1.00 48.91 175 ILE A C 1
ATOM 1440 O O . ILE A 1 175 ? 7.274 17.374 12.735 1.00 48.91 175 ILE A O 1
ATOM 1444 N N . ALA A 1 176 ? 7.407 16.606 10.633 1.00 47.81 176 ALA A N 1
ATOM 1445 C CA . ALA A 1 176 ? 8.846 16.776 10.496 1.00 47.81 176 ALA A CA 1
ATOM 1446 C C . ALA A 1 176 ? 9.698 16.498 11.758 1.00 47.81 176 ALA A C 1
ATOM 1448 O O . ALA A 1 176 ? 10.577 17.297 12.065 1.00 47.81 176 ALA A O 1
ATOM 1449 N N . ASP A 1 177 ? 9.526 15.365 12.451 1.00 43.38 177 ASP A N 1
ATOM 1450 C CA . ASP A 1 177 ? 10.674 14.829 13.193 1.00 43.38 177 ASP A CA 1
ATOM 1451 C C . ASP A 1 177 ? 11.503 14.045 12.177 1.00 43.38 177 ASP A C 1
ATOM 1453 O O . ASP A 1 177 ? 11.279 12.872 11.865 1.00 43.38 177 ASP A O 1
ATOM 1457 N N . THR A 1 178 ? 12.361 14.800 11.502 1.00 45.59 178 THR A N 1
ATOM 1458 C CA . THR A 1 178 ? 13.054 14.508 10.244 1.00 45.59 178 THR A CA 1
ATOM 1459 C C . THR A 1 178 ? 14.018 13.319 10.293 1.00 45.59 178 THR A C 1
ATOM 1461 O O . THR A 1 178 ? 14.695 13.081 9.290 1.00 45.59 178 THR A O 1
ATOM 1464 N N . ASN A 1 179 ? 14.021 12.553 11.389 1.00 47.03 179 ASN A N 1
ATOM 1465 C CA . ASN A 1 179 ? 15.013 11.545 11.746 1.00 47.03 179 ASN A CA 1
ATOM 1466 C C . ASN A 1 179 ? 14.473 10.117 11.916 1.00 47.03 179 ASN A C 1
ATOM 1468 O O . ASN A 1 179 ? 15.249 9.251 12.309 1.00 47.03 179 ASN A O 1
ATOM 1472 N N . SER A 1 180 ? 13.199 9.816 11.618 1.00 54.78 180 SER A N 1
ATOM 1473 C CA . SER A 1 180 ? 12.812 8.402 11.483 1.00 54.78 180 SER A CA 1
ATOM 1474 C C . SER A 1 180 ? 13.387 7.860 10.170 1.00 54.78 180 SER A C 1
ATOM 1476 O O . SER A 1 180 ? 12.915 8.260 9.102 1.00 54.78 180 SER A O 1
ATOM 1478 N N . PRO A 1 181 ? 14.384 6.955 10.203 1.00 53.31 181 PRO A N 1
ATOM 1479 C CA . PRO A 1 181 ? 15.101 6.521 9.002 1.00 53.31 181 PRO A CA 1
ATOM 1480 C C . PRO A 1 181 ? 14.223 5.727 8.021 1.00 53.31 181 PRO A C 1
ATOM 1482 O O . PRO A 1 181 ? 14.648 5.458 6.904 1.00 53.31 181 PRO A O 1
ATOM 1485 N N . ASN A 1 182 ? 13.001 5.359 8.421 1.00 56.12 182 ASN A N 1
ATOM 1486 C CA . ASN A 1 182 ? 12.118 4.485 7.652 1.00 56.12 182 ASN A CA 1
ATOM 1487 C C . ASN A 1 182 ? 10.930 5.203 6.987 1.00 56.12 182 ASN A C 1
ATOM 1489 O O . ASN A 1 182 ? 10.177 4.538 6.278 1.00 56.12 182 ASN A O 1
ATOM 1493 N N . LYS A 1 183 ? 10.733 6.515 7.208 1.00 67.38 183 LYS A N 1
ATOM 1494 C CA . LYS A 1 183 ? 9.590 7.263 6.652 1.00 67.38 183 LYS A CA 1
ATOM 1495 C C . LYS A 1 183 ? 9.993 7.981 5.366 1.00 67.38 183 LYS A C 1
ATOM 1497 O O . LYS A 1 183 ? 10.872 8.841 5.387 1.00 67.38 183 LYS A O 1
ATOM 1502 N N . ILE A 1 184 ? 9.329 7.647 4.263 1.00 76.56 184 ILE A N 1
ATOM 1503 C CA . ILE A 1 184 ? 9.518 8.331 2.979 1.00 76.56 184 ILE A CA 1
ATOM 1504 C C . ILE A 1 184 ? 8.814 9.679 3.026 1.00 76.56 184 ILE A C 1
ATOM 1506 O O . ILE A 1 184 ? 7.631 9.751 3.363 1.00 76.56 184 ILE A O 1
ATOM 1510 N N . LYS A 1 185 ? 9.534 10.744 2.668 1.00 73.06 185 LYS A N 1
ATOM 1511 C CA . LYS A 1 185 ? 9.005 12.113 2.704 1.00 73.06 185 LYS A CA 1
ATOM 1512 C C . LYS A 1 185 ? 8.347 12.508 1.388 1.00 73.06 185 LYS A C 1
ATOM 1514 O O . LYS A 1 185 ? 7.466 13.361 1.378 1.00 73.06 185 LYS A O 1
ATOM 1519 N N . SER A 1 186 ? 8.754 11.906 0.268 1.00 84.19 186 SER A N 1
ATOM 1520 C CA . SER A 1 186 ? 8.149 12.186 -1.037 1.00 84.19 186 SER A CA 1
ATOM 1521 C C . SER A 1 186 ? 8.233 11.010 -2.004 1.00 84.19 186 SER A C 1
ATOM 1523 O O . SER A 1 186 ? 9.102 10.149 -1.900 1.00 84.19 186 SER A O 1
ATOM 1525 N N . ILE A 1 187 ? 7.368 11.006 -3.019 1.00 87.44 187 ILE A N 1
ATOM 1526 C CA . ILE A 1 187 ? 7.413 9.988 -4.079 1.00 87.44 187 ILE A CA 1
ATOM 1527 C C . ILE A 1 187 ? 8.708 10.066 -4.901 1.00 87.44 187 ILE A C 1
ATOM 1529 O O . ILE A 1 187 ? 9.162 9.052 -5.424 1.00 87.44 187 ILE A O 1
ATOM 1533 N N . PHE A 1 188 ? 9.328 11.249 -4.991 1.00 87.31 188 PHE A N 1
ATOM 1534 C CA . PHE A 1 188 ? 10.599 11.416 -5.692 1.00 87.31 188 PHE A CA 1
ATOM 1535 C C . PHE A 1 188 ? 11.713 10.608 -5.025 1.00 87.31 188 PHE A C 1
ATOM 1537 O O . PHE A 1 188 ? 12.518 10.013 -5.728 1.00 87.31 188 PHE A O 1
ATOM 1544 N N . GLU A 1 189 ? 11.712 10.492 -3.694 1.00 88.38 189 GLU A N 1
ATOM 1545 C CA . GLU A 1 189 ? 12.680 9.644 -2.984 1.00 88.38 189 GLU A CA 1
ATOM 1546 C C . GLU A 1 189 ? 12.550 8.172 -3.396 1.00 88.38 189 GLU A C 1
ATOM 1548 O O . GLU A 1 189 ? 13.562 7.505 -3.596 1.00 88.38 189 GLU A O 1
ATOM 1553 N N . ILE A 1 190 ? 11.322 7.682 -3.611 1.00 90.88 190 ILE A N 1
ATOM 1554 C CA . ILE A 1 190 ? 11.090 6.327 -4.135 1.00 90.88 190 ILE A CA 1
ATOM 1555 C C . ILE A 1 190 ? 11.607 6.222 -5.567 1.00 90.88 190 ILE A C 1
ATOM 1557 O O . ILE A 1 190 ? 12.294 5.262 -5.904 1.00 90.88 190 ILE A O 1
ATOM 1561 N N . PHE A 1 191 ? 11.300 7.204 -6.419 1.00 90.81 191 PHE A N 1
ATOM 1562 C CA . PHE A 1 191 ? 11.746 7.210 -7.814 1.00 90.81 191 PHE A CA 1
ATOM 1563 C C . PHE A 1 191 ? 13.268 7.213 -7.967 1.00 90.81 191 PHE A C 1
ATOM 1565 O O . PHE A 1 191 ? 13.762 6.708 -8.977 1.00 90.81 191 PHE A O 1
ATOM 1572 N N . GLU A 1 192 ? 14.003 7.712 -6.977 1.00 91.31 192 GLU A N 1
ATOM 1573 C CA . GLU A 1 192 ? 15.466 7.731 -6.956 1.00 91.31 192 GLU A CA 1
ATOM 1574 C C . GLU A 1 192 ? 16.108 6.452 -6.395 1.00 91.31 192 GLU A C 1
ATOM 1576 O O . GLU A 1 192 ? 17.335 6.329 -6.427 1.00 91.31 192 GLU A O 1
ATOM 1581 N N . TYR A 1 193 ? 15.326 5.451 -5.967 1.00 93.81 193 TYR A N 1
ATOM 1582 C CA . TYR A 1 193 ? 15.879 4.141 -5.613 1.00 93.81 193 TYR A CA 1
ATOM 1583 C C . TYR A 1 193 ? 16.717 3.574 -6.763 1.00 93.81 193 TYR A C 1
ATOM 1585 O O . TYR A 1 193 ? 16.332 3.624 -7.941 1.00 93.81 193 TYR A O 1
ATOM 1593 N N . LYS A 1 194 ? 17.916 3.100 -6.405 1.00 90.62 194 LYS A N 1
ATOM 1594 C CA . LYS A 1 194 ? 18.961 2.697 -7.355 1.00 90.62 194 LYS A CA 1
ATOM 1595 C C . LYS A 1 194 ? 18.881 1.218 -7.694 1.00 90.62 194 LYS A C 1
ATOM 1597 O O . LYS A 1 194 ? 19.365 0.811 -8.746 1.00 90.62 194 LYS A O 1
ATOM 1602 N N . SER A 1 195 ? 18.275 0.431 -6.813 1.00 92.44 195 SER A N 1
ATOM 1603 C CA . SER A 1 195 ? 18.162 -1.012 -6.949 1.00 92.44 195 SER A CA 1
ATOM 1604 C C . SER A 1 195 ? 16.765 -1.511 -6.593 1.00 92.44 195 SER A C 1
ATOM 1606 O O . SER A 1 195 ? 15.974 -0.838 -5.928 1.00 92.44 195 SER A O 1
ATOM 1608 N N . LEU A 1 196 ? 16.476 -2.739 -7.027 1.00 94.44 196 LEU A N 1
ATOM 1609 C CA . LEU A 1 196 ? 15.304 -3.468 -6.562 1.00 94.44 196 LEU A CA 1
ATOM 1610 C C . LEU A 1 196 ? 15.360 -3.718 -5.048 1.00 94.44 196 LEU A C 1
ATOM 1612 O O . LEU A 1 196 ? 14.317 -3.703 -4.405 1.00 94.44 196 LEU A O 1
ATOM 1616 N N . ASP A 1 197 ? 16.547 -3.915 -4.478 1.00 95.31 197 ASP A N 1
ATOM 1617 C CA . ASP A 1 197 ? 16.706 -4.195 -3.051 1.00 95.31 197 ASP A CA 1
ATOM 1618 C C . ASP A 1 197 ? 16.312 -2.991 -2.187 1.00 95.31 197 ASP A C 1
ATOM 1620 O O . ASP A 1 197 ? 15.586 -3.165 -1.209 1.00 95.31 197 ASP A O 1
ATOM 1624 N N . ASP A 1 198 ? 16.683 -1.769 -2.592 1.00 93.81 198 ASP A N 1
ATOM 1625 C CA . ASP A 1 198 ? 16.240 -0.530 -1.928 1.00 93.81 198 ASP A CA 1
ATOM 1626 C C . ASP A 1 198 ? 14.707 -0.435 -1.924 1.00 93.81 198 ASP A C 1
ATOM 1628 O O . ASP A 1 198 ? 14.069 -0.140 -0.911 1.00 93.81 198 ASP A O 1
ATOM 1632 N N . TYR A 1 199 ? 14.100 -0.755 -3.068 1.00 95.81 199 TYR A N 1
ATOM 1633 C CA . TYR A 1 199 ? 12.654 -0.762 -3.219 1.00 95.81 199 TYR A CA 1
ATOM 1634 C C . TYR A 1 199 ? 11.983 -1.858 -2.374 1.00 95.81 199 TYR A C 1
ATOM 1636 O O . TYR A 1 199 ? 10.972 -1.611 -1.716 1.00 95.81 199 TYR A O 1
ATOM 1644 N N . LEU A 1 200 ? 12.539 -3.069 -2.338 1.00 96.81 200 LEU A N 1
ATOM 1645 C CA . LEU A 1 200 ? 12.018 -4.156 -1.512 1.00 96.81 200 LEU A CA 1
ATOM 1646 C C . LEU A 1 200 ? 12.199 -3.872 -0.015 1.00 96.81 200 LEU A C 1
ATOM 1648 O O . LEU A 1 200 ? 11.338 -4.259 0.773 1.00 96.81 200 LEU A O 1
ATOM 1652 N N . ALA A 1 201 ? 13.245 -3.153 0.395 1.00 94.31 201 ALA A N 1
ATOM 1653 C CA . ALA A 1 201 ? 13.394 -2.678 1.769 1.00 94.31 201 ALA A CA 1
ATOM 1654 C C . ALA A 1 201 ? 12.261 -1.713 2.157 1.00 94.31 201 ALA A C 1
ATOM 1656 O O . ALA A 1 201 ? 11.700 -1.836 3.248 1.00 94.31 201 ALA A O 1
ATOM 1657 N N . PHE A 1 202 ? 11.851 -0.827 1.244 1.00 93.50 202 PHE A N 1
ATOM 1658 C CA . PHE A 1 202 ? 10.647 -0.015 1.422 1.00 93.50 202 PHE A CA 1
ATOM 1659 C C . PHE A 1 202 ? 9.386 -0.879 1.569 1.00 93.50 202 PHE A C 1
ATOM 1661 O O . PHE A 1 202 ? 8.635 -0.700 2.529 1.00 93.50 202 PHE A O 1
ATOM 1668 N N . VAL A 1 203 ? 9.162 -1.864 0.692 1.00 96.00 203 VAL A N 1
ATOM 1669 C CA . VAL A 1 203 ? 7.983 -2.743 0.817 1.00 96.00 203 VAL A CA 1
ATOM 1670 C C . VAL A 1 203 ? 8.017 -3.559 2.115 1.00 96.00 203 VAL A C 1
ATOM 1672 O O . VAL A 1 203 ? 6.983 -3.784 2.738 1.00 96.00 203 VAL A O 1
ATOM 1675 N N . ASN A 1 204 ? 9.195 -3.946 2.599 1.00 95.44 204 ASN A N 1
ATOM 1676 C CA . ASN A 1 204 ? 9.334 -4.602 3.896 1.00 95.44 204 ASN A CA 1
ATOM 1677 C C . ASN A 1 204 ? 8.911 -3.684 5.061 1.00 95.44 204 ASN A C 1
ATOM 1679 O O . ASN A 1 204 ? 8.339 -4.154 6.044 1.00 95.44 204 ASN A O 1
ATOM 1683 N N . ASN A 1 205 ? 9.131 -2.370 4.959 1.00 91.56 205 ASN A N 1
ATOM 1684 C CA . ASN A 1 205 ? 8.607 -1.420 5.943 1.00 91.56 205 ASN A CA 1
ATOM 1685 C C . ASN A 1 205 ? 7.073 -1.360 5.910 1.00 91.56 205 ASN A C 1
ATOM 1687 O O . ASN A 1 205 ? 6.461 -1.381 6.975 1.00 91.56 205 ASN A O 1
ATOM 1691 N N . ILE A 1 206 ? 6.450 -1.415 4.725 1.00 93.06 206 ILE A N 1
ATOM 1692 C CA . ILE A 1 206 ? 4.986 -1.558 4.591 1.00 93.06 206 ILE A CA 1
ATOM 1693 C C . ILE A 1 206 ? 4.500 -2.828 5.300 1.00 93.06 206 ILE A C 1
ATOM 1695 O O . ILE A 1 206 ? 3.522 -2.800 6.049 1.00 93.06 206 ILE A O 1
ATOM 1699 N N . VAL A 1 207 ? 5.198 -3.949 5.096 1.00 95.75 207 VAL A N 1
ATOM 1700 C CA . VAL A 1 207 ? 4.861 -5.232 5.725 1.00 95.75 207 VAL A CA 1
ATOM 1701 C C . VAL A 1 207 ? 4.905 -5.137 7.250 1.00 95.75 207 VAL A C 1
ATOM 1703 O O . VAL A 1 207 ? 3.977 -5.580 7.934 1.00 95.75 207 VAL A O 1
ATOM 1706 N N . LYS A 1 208 ? 5.967 -4.538 7.795 1.00 92.00 208 LYS A N 1
ATOM 1707 C CA . LYS A 1 208 ? 6.116 -4.310 9.238 1.00 92.00 208 LYS A CA 1
ATOM 1708 C C . LYS A 1 208 ? 5.032 -3.390 9.782 1.00 92.00 208 LYS A C 1
ATOM 1710 O O . LYS A 1 208 ? 4.495 -3.678 10.851 1.00 92.00 208 LYS A O 1
ATOM 1715 N N . GLU A 1 209 ? 4.692 -2.333 9.051 1.00 89.12 209 GLU A N 1
ATOM 1716 C CA . GLU A 1 209 ? 3.641 -1.399 9.441 1.00 89.12 209 GLU A CA 1
ATOM 1717 C C . GLU A 1 209 ? 2.298 -2.128 9.536 1.00 89.12 209 GLU A C 1
ATOM 1719 O O . GLU A 1 209 ? 1.723 -2.202 10.617 1.00 89.12 209 GLU A O 1
ATOM 1724 N N . ILE A 1 210 ? 1.845 -2.801 8.474 1.00 93.12 210 ILE A N 1
ATOM 1725 C CA . ILE A 1 210 ? 0.568 -3.539 8.479 1.00 93.12 210 ILE A CA 1
ATOM 1726 C C . ILE A 1 210 ? 0.510 -4.576 9.613 1.00 93.12 210 ILE A C 1
ATOM 1728 O O . ILE A 1 210 ? -0.517 -4.705 10.284 1.00 93.12 210 ILE A O 1
ATOM 1732 N N . ASN A 1 211 ? 1.599 -5.306 9.869 1.00 94.25 211 ASN A N 1
ATOM 1733 C CA . ASN A 1 211 ? 1.655 -6.270 10.971 1.00 94.25 211 ASN A CA 1
ATOM 1734 C C . ASN A 1 211 ? 1.570 -5.607 12.349 1.00 94.25 211 ASN A C 1
ATOM 1736 O O . ASN A 1 211 ? 0.814 -6.068 13.205 1.00 94.25 211 ASN A O 1
ATOM 1740 N N . THR A 1 212 ? 2.278 -4.499 12.545 1.00 90.69 212 THR A N 1
ATOM 1741 C CA . THR A 1 212 ? 2.206 -3.720 13.786 1.00 90.69 212 THR A CA 1
ATOM 1742 C C . THR A 1 212 ? 0.775 -3.246 14.036 1.00 90.69 212 THR A C 1
ATOM 1744 O O . THR A 1 212 ? 0.223 -3.469 15.116 1.00 90.69 212 THR A O 1
ATOM 1747 N N . 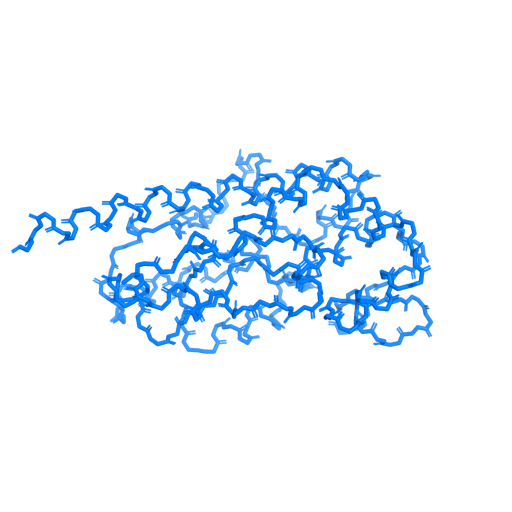ARG A 1 213 ? 0.120 -2.714 12.997 1.00 90.62 213 ARG A N 1
ATOM 1748 C CA . ARG A 1 213 ? -1.286 -2.292 13.039 1.00 90.62 213 ARG A CA 1
ATOM 1749 C C . ARG A 1 213 ? -2.223 -3.447 13.371 1.00 90.62 213 ARG A C 1
ATOM 1751 O O . ARG A 1 213 ? -3.129 -3.292 14.187 1.00 90.62 213 ARG A O 1
ATOM 1758 N N . ASN A 1 214 ? -2.005 -4.622 12.778 1.00 93.00 214 ASN A N 1
ATOM 1759 C CA . ASN A 1 214 ? -2.782 -5.818 13.098 1.00 93.00 214 ASN A CA 1
ATOM 1760 C C . ASN A 1 214 ? -2.719 -6.155 14.591 1.00 93.00 214 ASN A C 1
ATOM 1762 O O . ASN A 1 214 ? -3.741 -6.498 15.183 1.00 93.00 214 ASN A O 1
ATOM 1766 N N . ASP A 1 215 ? -1.542 -6.079 15.204 1.00 91.62 215 ASP A N 1
ATOM 1767 C CA . ASP A 1 215 ? -1.368 -6.433 16.611 1.00 91.62 215 ASP A CA 1
ATOM 1768 C C . ASP A 1 215 ? -1.942 -5.382 17.562 1.00 91.62 215 ASP A C 1
ATOM 1770 O O . ASP A 1 215 ? -2.553 -5.740 18.571 1.00 91.62 215 ASP A O 1
ATOM 1774 N N . GLU A 1 216 ? -1.827 -4.101 17.225 1.00 88.88 216 GLU A N 1
ATOM 1775 C CA . GLU A 1 216 ? -2.471 -3.004 17.956 1.00 88.88 216 GLU A CA 1
ATOM 1776 C C . GLU A 1 216 ? -3.998 -3.130 17.916 1.00 88.88 216 GLU A C 1
ATOM 1778 O O . GLU A 1 216 ? -4.653 -3.149 18.959 1.00 88.88 216 GLU A O 1
ATOM 1783 N N . ILE A 1 217 ? -4.571 -3.341 16.730 1.00 89.31 217 ILE A N 1
ATOM 1784 C CA . ILE A 1 217 ? -6.020 -3.494 16.558 1.00 89.31 217 ILE A CA 1
ATOM 1785 C C . ILE A 1 217 ? -6.536 -4.730 17.304 1.00 89.31 217 ILE A C 1
ATOM 1787 O O . ILE A 1 217 ? -7.586 -4.677 17.945 1.00 89.31 217 ILE A O 1
ATOM 1791 N N . LYS A 1 218 ? -5.788 -5.842 17.309 1.00 91.00 218 LYS A N 1
ATOM 1792 C CA . LYS A 1 218 ? -6.138 -7.017 18.128 1.00 91.00 218 LYS A CA 1
ATOM 1793 C C . LYS A 1 218 ? -6.196 -6.683 19.621 1.00 91.00 218 LYS A C 1
ATOM 1795 O O . LYS A 1 218 ? -7.062 -7.222 20.308 1.00 91.00 218 LYS A O 1
ATOM 1800 N N . LYS A 1 219 ? -5.295 -5.840 20.140 1.00 89.56 219 LYS A N 1
ATOM 1801 C CA . LYS A 1 219 ? -5.315 -5.409 21.551 1.00 89.56 219 LYS A CA 1
ATOM 1802 C C . LYS A 1 219 ? -6.549 -4.556 21.845 1.00 89.56 219 LYS A C 1
ATOM 1804 O O . LYS A 1 219 ? -7.245 -4.842 22.816 1.00 89.56 219 LYS A O 1
ATOM 1809 N N . ILE A 1 220 ? -6.873 -3.605 20.968 1.00 87.19 220 ILE A N 1
ATOM 1810 C CA . ILE A 1 220 ? -8.079 -2.767 21.077 1.00 87.19 220 ILE A CA 1
ATOM 1811 C C . ILE A 1 220 ? -9.338 -3.644 21.127 1.00 87.19 220 ILE A C 1
ATOM 1813 O O . ILE A 1 220 ? -10.147 -3.531 22.045 1.00 87.19 220 ILE A O 1
ATOM 1817 N N . LEU A 1 221 ? -9.471 -4.598 20.201 1.00 88.56 221 LEU A N 1
ATOM 1818 C CA . LEU A 1 221 ? -10.623 -5.505 20.153 1.00 88.56 221 LEU A CA 1
ATOM 1819 C C . LEU A 1 221 ? -10.759 -6.369 21.415 1.00 88.56 221 LEU A C 1
ATOM 1821 O O . LEU A 1 221 ? -11.879 -6.627 21.861 1.00 88.56 221 LEU A O 1
ATOM 1825 N N . LYS A 1 222 ? -9.642 -6.815 22.006 1.00 88.50 222 LYS A N 1
ATOM 1826 C CA . LYS A 1 222 ? -9.659 -7.544 23.286 1.00 88.50 222 LYS A CA 1
ATOM 1827 C C . LYS A 1 222 ? -10.185 -6.665 24.418 1.00 88.50 222 LYS A C 1
ATOM 1829 O O . LYS A 1 222 ? -11.045 -7.117 25.166 1.00 88.50 222 LYS A O 1
ATOM 1834 N N . ASN A 1 223 ? -9.731 -5.416 24.502 1.00 84.94 223 ASN A N 1
ATOM 1835 C CA . ASN A 1 223 ? -10.187 -4.476 25.527 1.00 84.94 223 ASN A CA 1
ATOM 1836 C C . ASN A 1 223 ? -11.688 -4.184 25.395 1.00 84.94 223 ASN A C 1
ATOM 1838 O O . ASN A 1 223 ? -12.408 -4.291 26.379 1.00 84.94 223 ASN A O 1
ATOM 1842 N N . ILE A 1 224 ? -12.181 -3.948 24.173 1.00 83.19 224 ILE A N 1
ATOM 1843 C CA . ILE A 1 224 ? -13.618 -3.751 23.900 1.00 83.19 224 ILE A CA 1
ATOM 1844 C C . ILE A 1 224 ? -14.450 -4.962 24.346 1.00 83.19 224 ILE A C 1
ATOM 1846 O O . ILE A 1 224 ? -15.563 -4.799 24.837 1.00 83.19 224 ILE A O 1
ATOM 1850 N N . THR A 1 225 ? -13.925 -6.177 24.165 1.00 79.88 225 THR A N 1
ATOM 1851 C CA . THR A 1 225 ? -14.623 -7.410 24.564 1.00 79.88 225 THR A CA 1
ATOM 1852 C C . THR A 1 225 ? -14.657 -7.566 26.086 1.00 79.88 225 THR A C 1
ATOM 1854 O O . THR A 1 225 ? -15.659 -8.022 26.612 1.00 79.88 225 THR A O 1
ATOM 1857 N N . ASN A 1 226 ? -13.593 -7.172 26.792 1.00 77.31 226 ASN A N 1
ATOM 1858 C CA . ASN A 1 226 ? -13.498 -7.283 28.252 1.00 77.31 226 ASN A CA 1
ATOM 1859 C C . ASN A 1 226 ? -14.270 -6.186 29.009 1.00 77.31 226 ASN A C 1
ATOM 1861 O O . ASN A 1 226 ? -14.484 -6.316 30.210 1.00 77.31 226 ASN A O 1
ATOM 1865 N N . SER A 1 227 ? -14.632 -5.090 28.338 1.00 65.12 227 SER A N 1
ATOM 1866 C CA . SER A 1 227 ? -15.409 -3.981 28.910 1.00 65.12 227 SER A CA 1
ATOM 1867 C C . SER A 1 227 ? -16.927 -4.119 28.718 1.00 65.12 227 SER A C 1
ATOM 1869 O O . SER A 1 227 ? -17.659 -3.216 29.120 1.00 65.12 227 SER A O 1
ATOM 1871 N N . LYS A 1 228 ? -17.397 -5.206 28.093 1.00 55.12 228 LYS A N 1
ATOM 1872 C CA . LYS A 1 228 ? -18.816 -5.549 27.909 1.00 55.12 228 LYS A CA 1
ATOM 1873 C C . LYS A 1 228 ? -19.174 -6.775 28.735 1.00 55.12 228 LYS A C 1
ATOM 1875 O O . LYS A 1 228 ? -20.320 -6.803 29.227 1.00 55.12 228 LYS A O 1
#

Foldseek 3Di:
DPPDADQFALLCVLQVVHDDLCVLCVVLCVLLLLPPAKDFQAQLLLLLLLQLCLVCVPQWDQDPLRAIDGPVDPDGRSHSVNLVVCVVVVPVSSVVQSVDPLSRLCRRLSSPCLRMDRDPVCVRVCLVRPDDPNHRNSSHCLQSLLPCLVVRQCCCCPPSVHHCVQFLSVVSDDNDPVPPPLRDHDVVVSSPDNDSVSSSVNSNVVSVSSVVRNVSSVVVSVVSVVVD

Organism: NCBI:txid1469948

pLDDT: mean 85.55, std 12.87, range [34.75, 98.44]

Sequence (228 aa):
MKKEKEILTPELIIDGKYSSVEKSNSDVIQKLEWGEHTDVLYSFCNIIALGLYIQEKNKYEIGNDKRIRLRGNRKWLATHKNLQELKLYNDKAIKVLIDSQIIKEFAKIYNTIGNVIPIWPGGNEFKGRCFINGAYCYDIPDIFFCEFYEMEKVYLKNILKKEITDVALSRFGVIADTNSPNKIKSIFEIFEYKSLDDYLAFVNNIVKEINTRNDEIKKILKNITNSK

Secondary structure (DSSP, 8-state):
--PPPP---HHHHHTT-S--HHHHHHHHHHHHT--S-EEESS-HHHHHHHHHHHHTTTTEEE-TTS-EEETT---BSSSHHHHHHHHHTT-HHHHHHHHSHHHHHHHHHHTSGGGEEE--TTHHHHHTT-EETTEE-TT-HHHHHHHHHHHHHHHHHHTS---TTSSGGGGT-SS--TT-TT----HHHHHT--SHHHHHHHHHHHHHHHHHHHHHHHHHHHHHHHT-

=== Feature glossary ===
The record interleaves many kinds of information about one protein. Here is each kind framed as the question it answers.

Q: What known structures does this most resemble?
A: Structural nearest neighbors (via Foldseek easy-search vs the PDB). Reported per hit: target PDB id, E-value, and alignment TM-score. A TM-score above ~0.5 is the conventional threshold for 'same fold'.

Q: Where is each backbone atom in 3D?
A: The mmCIF table is the protein's shape written out atom by atom. For each backbone N, Cα, C, and carbonyl O, it records an (x, y, z) coordinate triple in Å plus the residue type, chain letter, and residue number.

Q: What are the backbone torsion angles?
A: The φ/ψ torsion pair specifies the backbone conformation at each residue. φ rotates about the N–Cα bond, ψ about the Cα–C bond. Steric clashes forbid most of the (φ, ψ) plane — the allowed regions (α-helix basin, β-sheet basin, left-handed helix) are the Ramachandran-allowed regions.

Q: Which residues are buried vs exposed?
A: Solvent-accessible surface area (SASA) is the area in Å² traced out by the centre of a 1.4 Å probe sphere (a water molecule) rolled over the protein's van der Waals surface (Shrake–Rupley / Lee–Richards construction). Buried residues have near-zero SASA; fully exposed residues can exceed 200 Å². The total SASA scales roughly with the number of surface residues.

Q: How confident is the AlphaFold model at each residue?
A: pLDDT is the predicted lDDT-Cα score: AlphaFold's confidence that the local environment of each residue (all inter-atomic distances within 15 Å) is correctly placed. It is a per-residue number between 0 and 100, with higher meaning more reliable.

Q: What does the local fold look like, residue by residue?
A: 3Di is Foldseek's structural alphabet. Each residue is assigned one of twenty discrete states based on how its Cα sits relative to its spatial (not sequential) neighbors. Aligning 3Di strings finds structural homologs roughly as well as full 3D superposition, but orders of magnitude faster.

Q: How big and how compact is the whole molecule?
A: Radius of gyration (Rg) is the root-mean-square distance of Cα atoms from their centroid — a single number for overall size and compactness. A globular domain of N residues has Rg ≈ 2.2·N^0.38 Å; an extended or disordered chain has a much larger Rg. The Cα contact count is the number of residue pairs whose Cα atoms are within 8 Å and are more than four positions apart in sequence — a standard proxy for tertiary packing density. The bounding box is the smallest axis-aligned box enclosing all Cα atoms.

Q: Which residues are in helices, strands, or loops?
A: DSSP 8-state secondary structure assigns each residue one of H (α-helix), G (3₁₀-helix), I (π-helix), E (extended β-strand), B (isolated β-bridge), T (hydrogen-bonded turn), S (bend), or '-' (coil). The assignment is computed from backbone hydrogen-bond geometry via the Kabsch–Sander algorithm.

Q: How mobile is each atom in the crystal?
A: Crystallographic B-factors measure how much each atom's electron density is smeared out, in Å². They rise in mobile loops and surface residues and fall in the buried interior. In AlphaFold models this column is repurposed to hold pLDDT instead.

Q: What if only a Cα trace is available?
A: P-SEA three-state annotation labels each residue as helix, strand, or coil based purely on the geometry of the Cα trace. It serves as a fallback when the full backbone (and thus DSSP) is unavailable.

Q: What family and function is it annotated with?
A: Database cross-references. InterPro integrates a dozen domain/family signature databases into unified entries with residue-range hits. GO terms attach function/process/location labels with evidence codes. CATH codes position the fold in a four-level structural taxonomy. Organism is the NCBI-taxonomy species name.

Q: Are the domains correctly placed relative to each other?
A: Predicted Aligned Error (PAE) is an AlphaFold confidence matrix: entry (i, j) is the expected error in the position of residue j, in ångströms, when the prediction is superimposed on the true structure at residue i. Low PAE within a block of residues means that block is internally rigid and well-predicted; high PAE between two blocks means their relative placement is uncertain even if each block individually is confident.

Q: What do the diagnostic plots 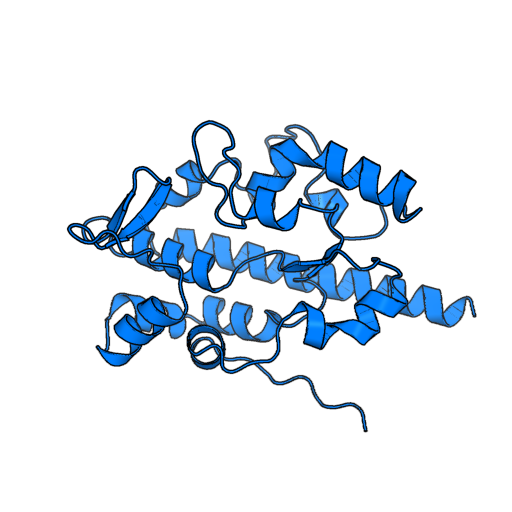show?
A: Three diagnostic plots accompany the record. The Cα contact map visualizes the tertiary structure as a 2D adjacency matrix (8 Å cutoff, sequence-local contacts suppressed). The Ramachandran plot shows the distribution of backbone (φ, ψ) torsions, with points in the α and β basins reflecting secondary structure content. The PAE plot shows AlphaFold's inter-residue confidence as a color matrix.

Q: What is the amino-acid chain?
A: Primary structure: the covalent order of the twenty standard amino acids along the backbone. Two proteins with the same sequence will (almost always) fold to the same structure; two with 30% identity often share a fold but not the details.

Q: What do the rendered images show?
A: The six renders are orthographic views along the three Cartesian axes in both directions. Representation (cartoon, sticks, or surface) and color scheme (sequence-rainbow or by-chain) vary across proteins so the training set covers all the common visualization conventions.